Protein AF-A0A432G3J7-F1 (afdb_monomer)

Nearest PDB structures (foldseek):
  5cwm-assembly1_A  TM=4.570E-01  e=3.553E-02  synthetic construct
  6e9y-assembly1_A  TM=3.897E-01  e=1.831E-02  synthetic construct
  6e9v-assembly1_Q  TM=4.311E-01  e=4.294E-02  synthetic construct
  6e9z-assembly1_B  TM=4.296E-01  e=2.595E-01  synthetic construct
  6xr2-assembly1_B  TM=4.682E-01  e=2.084E+00  synthetic construct

Solvent-accessible surface area (backbone atoms only — not comparable to full-atom values): 13000 Å² total; per-residue (Å²): 132,82,74,79,72,63,62,48,40,37,62,59,52,36,50,52,51,50,52,52,47,53,51,45,53,51,52,38,48,54,41,48,52,54,38,52,53,48,56,50,51,62,73,70,60,87,58,90,52,70,66,58,53,53,49,45,56,49,38,53,43,51,36,53,44,43,48,54,51,44,63,71,57,65,70,81,69,68,88,61,85,40,76,38,54,50,65,61,51,65,74,44,89,53,71,55,68,68,50,40,65,62,29,70,51,56,45,56,78,51,44,53,72,37,81,90,40,50,69,62,50,49,55,50,49,56,44,36,52,74,55,37,62,84,40,40,64,46,21,41,48,49,16,50,36,26,42,46,52,13,51,53,26,41,49,55,13,68,61,71,71,39,68,63,38,39,52,51,12,53,52,25,43,52,52,11,51,49,31,20,49,56,19,37,63,68,46,61,88,65,61,88,49,74,62,40,44,50,26,48,52,49,40,34,50,49,42,50,52,53,53,50,52,29,56,78,65,78,41,84,75,54,71,72,54,52,56,51,40,54,51,29,49,68,61,41,64,86,75,108

Structure (mmCIF, N/CA/C/O backbone):
data_AF-A0A432G3J7-F1
#
_entry.id   AF-A0A432G3J7-F1
#
loop_
_atom_site.group_PDB
_atom_site.id
_atom_site.type_symbol
_atom_site.label_atom_id
_atom_site.label_alt_id
_atom_site.label_comp_id
_atom_site.label_asym_id
_atom_site.label_entity_id
_atom_site.label_seq_id
_atom_site.pdbx_PDB_ins_code
_atom_site.Cartn_x
_atom_site.Cartn_y
_atom_site.Cartn_z
_atom_site.occupancy
_atom_site.B_iso_or_equiv
_atom_site.auth_seq_id
_atom_site.auth_comp_id
_atom_site.auth_asym_id
_atom_site.auth_atom_id
_atom_site.pdbx_PDB_model_num
ATOM 1 N N . GLN A 1 1 ? 22.974 10.842 19.969 1.00 39.38 1 GLN A N 1
ATOM 2 C CA . GLN A 1 1 ? 22.599 11.851 18.962 1.00 39.38 1 GLN A CA 1
ATOM 3 C C . GLN A 1 1 ? 21.081 11.805 18.864 1.00 39.38 1 GLN A C 1
ATOM 5 O O . GLN A 1 1 ? 20.549 10.838 18.335 1.00 39.38 1 GLN A O 1
ATOM 10 N N . GLU A 1 2 ? 20.384 12.728 19.532 1.00 36.19 2 GLU A N 1
ATOM 11 C CA . GLU A 1 2 ? 18.925 12.835 19.406 1.00 36.19 2 GLU A CA 1
ATOM 12 C C . GLU A 1 2 ? 18.604 13.177 17.954 1.00 36.19 2 GLU A C 1
ATOM 14 O O . GLU A 1 2 ? 19.127 14.148 17.408 1.00 36.19 2 GLU A O 1
ATOM 19 N N . VAL A 1 3 ? 17.786 12.347 17.311 1.00 42.91 3 VAL A N 1
ATOM 20 C CA . VAL A 1 3 ? 17.206 12.674 16.010 1.00 42.91 3 VAL A CA 1
ATOM 21 C C . VAL A 1 3 ? 16.460 13.991 16.197 1.00 42.91 3 VAL A C 1
ATOM 23 O O . VAL A 1 3 ? 15.547 14.059 17.023 1.00 42.91 3 VAL A O 1
ATOM 26 N N . ALA A 1 4 ? 16.890 15.033 15.478 1.00 47.59 4 ALA A N 1
ATOM 27 C CA . ALA A 1 4 ? 16.207 16.317 15.420 1.00 47.59 4 ALA A CA 1
ATOM 28 C C . ALA A 1 4 ? 14.706 16.051 15.254 1.00 47.59 4 ALA A C 1
ATOM 30 O O . ALA A 1 4 ? 14.325 15.361 14.313 1.00 47.59 4 ALA A O 1
ATOM 31 N N . SER A 1 5 ? 13.917 16.498 16.236 1.00 54.66 5 SER A N 1
ATOM 32 C CA . SER A 1 5 ? 12.474 16.297 16.420 1.00 54.66 5 SER A CA 1
ATOM 33 C C . SER A 1 5 ? 11.762 15.567 15.267 1.00 54.66 5 SER A C 1
ATOM 35 O O . SER A 1 5 ? 11.692 16.137 14.177 1.00 54.66 5 SER A O 1
ATOM 37 N N . PRO A 1 6 ? 11.158 14.376 15.479 1.00 72.38 6 PRO A N 1
ATOM 38 C CA . PRO A 1 6 ? 10.387 13.645 14.472 1.00 72.38 6 PRO A CA 1
ATOM 39 C C . PRO A 1 6 ? 9.038 14.342 14.229 1.00 72.38 6 PRO A C 1
ATOM 41 O O . PRO A 1 6 ? 7.961 13.842 14.557 1.00 72.38 6 PRO A O 1
ATOM 44 N N . MET A 1 7 ? 9.132 15.560 13.706 1.00 87.06 7 MET A N 1
ATOM 45 C CA . MET A 1 7 ? 8.063 16.371 13.167 1.00 87.06 7 MET A CA 1
ATOM 46 C C . MET A 1 7 ? 7.841 15.920 11.735 1.00 87.06 7 MET A C 1
ATOM 48 O O . MET A 1 7 ? 8.708 16.075 10.871 1.00 87.06 7 MET A O 1
ATOM 52 N N . ILE A 1 8 ? 6.670 15.354 11.488 1.00 91.19 8 ILE A N 1
ATOM 53 C CA . ILE A 1 8 ? 6.246 14.972 10.150 1.00 91.19 8 ILE A CA 1
ATOM 54 C C . ILE A 1 8 ? 5.236 16.004 9.673 1.00 91.19 8 ILE A C 1
ATOM 56 O O . ILE A 1 8 ? 4.276 16.300 10.372 1.00 91.19 8 ILE A O 1
ATOM 60 N N . SER A 1 9 ? 5.459 16.545 8.481 1.00 93.88 9 SER A N 1
ATOM 61 C CA . SER A 1 9 ? 4.603 17.557 7.863 1.00 93.88 9 SER A CA 1
ATOM 62 C C . SER A 1 9 ? 3.929 16.976 6.624 1.00 93.88 9 SER A C 1
ATOM 64 O O . SER A 1 9 ? 4.584 16.301 5.818 1.00 93.88 9 SER A O 1
ATOM 66 N N . THR A 1 10 ? 2.636 17.250 6.444 1.00 95.75 10 THR A N 1
ATOM 67 C CA . THR A 1 10 ? 1.904 16.852 5.231 1.00 95.75 10 THR A CA 1
ATOM 68 C C . THR A 1 10 ? 2.485 17.515 3.982 1.00 95.75 10 THR A C 1
ATOM 70 O O . THR A 1 10 ? 2.599 16.849 2.953 1.00 95.75 10 THR A O 1
ATOM 73 N N . GLN A 1 11 ? 2.964 18.761 4.076 1.00 95.31 11 GLN A N 1
ATOM 74 C CA . GLN A 1 11 ? 3.674 19.445 2.992 1.00 95.31 11 GLN A CA 1
ATOM 75 C C . GLN A 1 11 ? 4.919 18.663 2.552 1.00 95.31 11 GLN A C 1
ATOM 77 O O . GLN A 1 11 ? 5.086 18.395 1.362 1.00 95.31 11 GLN A O 1
ATOM 82 N N . LYS A 1 12 ? 5.766 18.230 3.497 1.00 93.94 12 LYS A N 1
ATOM 83 C CA . LYS A 1 12 ? 6.978 17.449 3.181 1.00 93.94 12 LYS A CA 1
ATOM 84 C C . LYS A 1 12 ? 6.644 16.096 2.552 1.00 93.94 12 LYS A C 1
ATOM 86 O O . LYS A 1 12 ? 7.307 15.693 1.599 1.00 93.94 12 LYS A O 1
ATOM 91 N N . ILE A 1 13 ? 5.603 15.418 3.042 1.00 95.38 13 ILE A N 1
ATOM 92 C CA . ILE A 1 13 ? 5.115 14.161 2.450 1.00 95.38 13 ILE A CA 1
ATOM 93 C C . ILE A 1 13 ? 4.660 14.394 1.006 1.00 95.38 13 ILE A C 1
ATOM 95 O O . ILE A 1 13 ? 5.083 13.671 0.105 1.00 95.38 13 ILE A O 1
ATOM 99 N N . ASN A 1 14 ? 3.831 15.413 0.776 1.00 96.00 14 ASN A N 1
ATOM 100 C CA . ASN A 1 14 ? 3.314 15.743 -0.550 1.00 96.00 14 ASN A CA 1
ATOM 101 C C . ASN A 1 14 ? 4.446 16.106 -1.521 1.00 96.00 14 ASN A C 1
ATOM 103 O O . ASN A 1 14 ? 4.447 15.634 -2.655 1.00 96.00 14 ASN A O 1
ATOM 107 N N . MET A 1 15 ? 5.437 16.884 -1.075 1.00 95.44 15 MET A N 1
ATOM 108 C CA . MET A 1 15 ? 6.614 17.217 -1.881 1.00 95.44 15 MET A CA 1
ATOM 109 C C . MET A 1 15 ? 7.434 15.975 -2.241 1.00 95.44 15 MET A C 1
ATOM 111 O O . MET A 1 15 ? 7.827 15.826 -3.395 1.00 95.44 15 MET A O 1
ATOM 115 N N . ALA A 1 16 ? 7.664 15.069 -1.287 1.00 94.69 16 ALA A N 1
ATOM 116 C CA . ALA A 1 16 ? 8.390 13.827 -1.542 1.00 94.69 16 ALA A CA 1
ATOM 117 C C . ALA A 1 16 ? 7.652 12.931 -2.552 1.00 94.69 16 ALA A C 1
ATOM 119 O O . ALA A 1 16 ? 8.268 12.425 -3.490 1.00 94.69 16 ALA A O 1
ATOM 120 N N . LEU A 1 17 ? 6.329 12.788 -2.413 1.00 94.62 17 LEU A N 1
ATOM 121 C CA . LEU A 1 17 ? 5.496 12.041 -3.361 1.00 94.62 17 LEU A CA 1
ATOM 122 C C . LEU A 1 17 ? 5.512 12.664 -4.759 1.00 94.62 17 LEU A C 1
ATOM 124 O O . LEU A 1 17 ? 5.652 11.946 -5.750 1.00 94.62 17 LEU A O 1
ATOM 128 N N . ALA A 1 18 ? 5.400 13.991 -4.849 1.00 94.69 18 ALA A N 1
ATOM 129 C CA . ALA A 1 18 ? 5.446 14.706 -6.118 1.00 94.69 18 ALA A CA 1
ATOM 130 C C . ALA A 1 18 ? 6.808 14.539 -6.803 1.00 94.69 18 ALA A C 1
ATOM 132 O O . ALA A 1 18 ? 6.862 14.199 -7.982 1.00 94.69 18 ALA A O 1
ATOM 133 N N . ALA A 1 19 ? 7.909 14.701 -6.062 1.00 95.06 19 ALA A N 1
ATOM 134 C CA . ALA A 1 19 ? 9.257 14.510 -6.587 1.00 95.06 19 ALA A CA 1
ATOM 135 C C . ALA A 1 19 ? 9.479 13.076 -7.096 1.00 95.06 19 ALA A C 1
ATOM 137 O O . ALA A 1 19 ? 9.981 12.892 -8.205 1.00 95.06 19 ALA A O 1
ATOM 138 N N . GLN A 1 20 ? 9.049 12.067 -6.329 1.00 94.00 20 GLN A N 1
ATOM 139 C CA . GLN A 1 20 ? 9.112 10.661 -6.739 1.00 94.00 20 GLN A CA 1
ATOM 140 C C . GLN A 1 20 ? 8.289 10.403 -8.007 1.00 94.00 20 GLN A C 1
ATOM 142 O O . GLN A 1 20 ? 8.770 9.745 -8.927 1.00 94.00 20 GLN A O 1
ATOM 147 N N . THR A 1 21 ? 7.072 10.948 -8.081 1.00 93.19 21 THR A N 1
ATOM 148 C CA . THR A 1 21 ? 6.188 10.793 -9.246 1.00 93.19 21 THR A CA 1
ATOM 149 C C . THR A 1 21 ? 6.813 11.417 -10.492 1.00 93.19 21 THR A C 1
ATOM 151 O O . THR A 1 21 ? 6.954 10.739 -11.505 1.00 93.19 21 THR A O 1
ATOM 154 N N . ILE A 1 22 ? 7.290 12.663 -10.394 1.00 95.19 22 ILE A N 1
ATOM 155 C CA . ILE A 1 22 ? 7.959 13.368 -11.498 1.00 95.19 22 ILE A CA 1
ATOM 156 C C . ILE A 1 22 ? 9.195 12.598 -11.970 1.00 95.19 22 ILE A C 1
ATOM 158 O O . ILE A 1 22 ? 9.439 12.499 -13.172 1.00 95.19 22 ILE A O 1
ATOM 162 N N . TYR A 1 23 ? 9.988 12.060 -11.040 1.00 95.38 23 TYR A N 1
ATOM 163 C CA . TYR A 1 23 ? 11.154 11.253 -11.385 1.00 95.38 23 TYR A CA 1
ATOM 164 C C . TYR A 1 23 ? 10.755 10.001 -12.177 1.00 95.38 23 TYR A C 1
ATOM 166 O O . TYR A 1 23 ? 11.303 9.765 -13.254 1.00 95.38 23 TYR A O 1
ATOM 174 N N . LEU A 1 24 ? 9.778 9.234 -11.684 1.00 94.56 24 LEU A N 1
ATOM 175 C CA . LEU A 1 24 ? 9.316 8.009 -12.339 1.00 94.56 24 LEU A CA 1
ATOM 176 C C . LEU A 1 24 ? 8.704 8.286 -13.719 1.00 94.56 24 LEU A C 1
ATOM 178 O O . LEU A 1 24 ? 8.992 7.555 -14.661 1.00 94.56 24 LEU A O 1
ATOM 182 N N . GLU A 1 25 ? 7.912 9.349 -13.867 1.00 95.44 25 GLU A N 1
ATOM 183 C CA . GLU A 1 25 ? 7.320 9.746 -15.151 1.00 95.44 25 GLU A CA 1
ATOM 184 C C . GLU A 1 25 ? 8.387 10.174 -16.168 1.00 95.44 25 GLU A C 1
ATOM 186 O O . GLU A 1 25 ? 8.337 9.769 -17.332 1.00 95.44 25 GLU A O 1
ATOM 191 N N . LYS A 1 26 ? 9.395 10.945 -15.738 1.00 97.38 26 LYS A N 1
ATOM 192 C CA . LYS A 1 26 ? 10.524 11.325 -16.602 1.00 97.38 26 LYS A CA 1
ATOM 193 C C . LYS A 1 26 ? 11.345 10.111 -17.021 1.00 97.38 26 LYS A C 1
ATOM 195 O O . LYS A 1 26 ? 11.668 9.992 -18.199 1.00 97.38 26 LYS A O 1
ATOM 200 N N . LEU A 1 27 ? 11.642 9.205 -16.091 1.00 96.69 27 LEU A N 1
ATOM 201 C CA . LEU A 1 27 ? 12.348 7.962 -16.395 1.00 96.69 27 LEU A CA 1
ATOM 202 C C . LEU A 1 27 ? 11.543 7.095 -17.371 1.00 96.69 27 LEU A C 1
ATOM 204 O O . LEU A 1 27 ? 12.099 6.585 -18.338 1.00 96.69 27 LEU A O 1
ATOM 208 N N . GLN A 1 28 ? 10.227 6.980 -17.167 1.00 96.38 28 GLN A N 1
ATOM 209 C CA . GLN A 1 28 ? 9.346 6.261 -18.085 1.00 96.38 28 GLN A CA 1
ATOM 210 C C . GLN A 1 28 ? 9.416 6.843 -19.497 1.00 96.38 28 GLN A C 1
ATOM 212 O O . GLN A 1 28 ? 9.446 6.087 -20.466 1.00 96.38 28 GLN A O 1
ATOM 217 N N . LYS A 1 29 ? 9.418 8.175 -19.613 1.00 97.06 29 LYS A N 1
ATOM 218 C CA . LYS A 1 29 ? 9.514 8.858 -20.901 1.00 97.06 29 LYS A CA 1
ATOM 219 C C . LYS A 1 29 ? 10.838 8.546 -21.596 1.00 97.06 29 LYS A C 1
ATOM 221 O O . LYS A 1 29 ? 10.798 8.092 -22.729 1.00 97.06 29 LYS A O 1
ATOM 226 N N . VAL A 1 30 ? 11.968 8.705 -20.903 1.00 97.69 30 VAL A N 1
ATOM 227 C CA . VAL A 1 30 ? 13.301 8.402 -21.461 1.00 97.69 30 VAL A CA 1
ATOM 228 C C . VAL A 1 30 ? 13.359 6.965 -21.986 1.00 97.69 30 VAL A C 1
ATOM 230 O O . VAL A 1 30 ? 13.714 6.751 -23.136 1.00 97.69 30 VAL A O 1
ATOM 233 N N . LEU A 1 31 ? 12.900 5.987 -21.199 1.00 96.62 31 LEU A N 1
ATOM 234 C CA . LEU A 1 31 ? 12.911 4.582 -21.623 1.00 96.62 31 LEU A CA 1
ATOM 235 C C . LEU A 1 31 ? 11.977 4.301 -22.814 1.00 96.62 31 LEU A C 1
ATOM 237 O O . LEU A 1 31 ? 12.266 3.426 -23.626 1.00 96.62 31 LEU A O 1
ATOM 241 N N . LYS A 1 32 ? 10.846 5.010 -22.928 1.00 96.69 32 LYS A N 1
ATOM 242 C CA . LYS A 1 32 ? 9.940 4.901 -24.086 1.00 96.69 32 LYS A CA 1
ATOM 243 C C . LYS A 1 32 ? 10.547 5.516 -25.346 1.00 96.69 32 LYS A C 1
ATOM 245 O O . LYS A 1 32 ? 10.356 4.962 -26.429 1.00 96.69 32 LYS A O 1
ATOM 250 N N . ASP A 1 33 ? 11.259 6.628 -25.202 1.00 97.06 33 ASP A N 1
ATOM 251 C CA . ASP A 1 33 ? 11.966 7.278 -26.303 1.00 97.06 33 ASP A CA 1
ATOM 252 C C . ASP A 1 33 ? 13.089 6.344 -26.814 1.00 97.06 33 ASP A C 1
ATOM 254 O O . ASP A 1 33 ? 13.117 6.026 -28.005 1.00 97.06 33 ASP A O 1
ATOM 258 N N . ASP A 1 34 ? 13.897 5.767 -25.911 1.00 95.56 34 ASP A N 1
ATOM 259 C CA . ASP A 1 34 ? 14.945 4.779 -26.234 1.00 95.56 34 ASP A CA 1
ATOM 260 C C . ASP A 1 34 ? 14.379 3.507 -26.895 1.00 95.56 34 ASP A C 1
ATOM 262 O O . ASP A 1 34 ? 14.960 2.956 -27.840 1.00 95.56 34 ASP A O 1
ATOM 266 N N . LEU A 1 35 ? 13.228 3.025 -26.408 1.00 95.44 35 LEU A N 1
ATOM 267 C CA . LEU A 1 35 ? 12.521 1.887 -26.995 1.00 95.44 35 LEU A CA 1
ATOM 268 C C . LEU A 1 35 ? 12.112 2.196 -28.442 1.00 95.44 35 LEU A C 1
ATOM 270 O O . LEU A 1 35 ? 12.403 1.407 -29.338 1.00 95.44 35 LEU A O 1
ATOM 274 N N . THR A 1 36 ? 11.501 3.359 -28.677 1.00 94.81 36 THR A N 1
ATOM 275 C CA . THR A 1 36 ? 11.030 3.793 -30.005 1.00 94.81 36 THR A CA 1
ATOM 276 C C . THR A 1 36 ? 12.190 3.961 -30.992 1.00 94.81 36 THR A C 1
ATOM 278 O O . THR A 1 36 ? 12.087 3.574 -32.162 1.00 94.81 36 THR A O 1
ATOM 281 N N . GLU A 1 37 ? 13.320 4.503 -30.533 1.00 93.31 37 GLU A N 1
ATOM 282 C CA . GLU A 1 37 ? 14.534 4.618 -31.343 1.00 93.31 37 GLU A CA 1
ATOM 283 C C . GLU A 1 37 ? 15.075 3.233 -31.732 1.00 93.31 37 GLU A C 1
ATOM 285 O O . GLU A 1 37 ? 15.389 2.986 -32.899 1.00 93.31 37 GLU A O 1
ATOM 290 N N . THR A 1 38 ? 15.129 2.304 -30.775 1.00 90.62 38 THR A N 1
ATOM 291 C CA . THR A 1 38 ? 15.604 0.931 -31.008 1.00 90.62 38 THR A CA 1
ATOM 292 C C . THR A 1 38 ? 14.692 0.176 -31.981 1.00 90.62 38 THR A C 1
ATOM 294 O O . THR A 1 38 ? 15.183 -0.472 -32.907 1.00 90.62 38 THR A O 1
ATOM 297 N N . GLU A 1 39 ? 13.367 0.306 -31.843 1.00 91.31 39 GLU A N 1
ATOM 298 C CA . GLU A 1 39 ? 12.391 -0.257 -32.790 1.00 91.31 39 GLU A CA 1
ATOM 299 C C . GLU A 1 39 ? 12.593 0.274 -34.215 1.00 91.31 39 GLU A C 1
ATOM 301 O O . GLU A 1 39 ? 12.465 -0.474 -35.188 1.00 91.31 39 GLU A O 1
ATOM 306 N N . SER A 1 40 ? 12.914 1.562 -34.345 1.00 89.69 40 SER A N 1
ATOM 307 C CA . SER A 1 40 ? 13.129 2.210 -35.641 1.00 89.69 40 SER A CA 1
ATOM 308 C C . SER A 1 40 ? 14.401 1.706 -36.328 1.00 89.69 40 SER A C 1
ATOM 310 O O . SER A 1 40 ? 14.374 1.455 -37.533 1.00 89.69 40 SER A O 1
ATOM 312 N N . LYS A 1 41 ? 15.485 1.479 -35.571 1.00 87.81 41 LYS A N 1
ATOM 313 C CA . LYS A 1 41 ? 16.740 0.902 -36.092 1.00 87.81 41 LYS A CA 1
ATOM 314 C C . LYS A 1 41 ? 16.529 -0.503 -36.659 1.00 87.81 41 LYS A C 1
ATOM 316 O O . LYS A 1 41 ? 16.938 -0.766 -37.783 1.00 87.81 41 LYS A O 1
ATOM 321 N N . ILE A 1 42 ? 15.803 -1.366 -35.944 1.00 85.06 42 ILE A N 1
ATOM 322 C CA . ILE A 1 42 ? 15.511 -2.739 -36.400 1.00 85.06 42 ILE A CA 1
ATOM 323 C C . ILE A 1 42 ? 14.691 -2.742 -37.700 1.00 85.06 42 ILE A C 1
ATOM 325 O O . ILE A 1 42 ? 14.959 -3.536 -38.598 1.00 85.06 42 ILE A O 1
ATOM 329 N N . LYS A 1 43 ? 13.704 -1.844 -37.833 1.00 81.44 43 LYS A N 1
ATOM 330 C CA . LYS A 1 43 ? 12.886 -1.736 -39.056 1.00 81.44 43 LYS A CA 1
ATOM 331 C C . LYS A 1 43 ? 13.671 -1.205 -40.261 1.00 81.44 43 LYS A C 1
ATOM 333 O O . LYS A 1 43 ? 13.281 -1.491 -41.390 1.00 81.44 43 LYS A O 1
ATOM 338 N N . GLY A 1 44 ? 14.727 -0.424 -40.031 1.00 76.62 44 GLY A N 1
ATOM 339 C CA . GLY A 1 44 ? 15.531 0.202 -41.082 1.00 76.62 44 GLY A CA 1
ATOM 340 C C . GLY A 1 44 ? 16.644 -0.677 -41.658 1.00 76.62 44 GLY A C 1
ATOM 341 O O . GLY A 1 44 ? 16.999 -0.482 -42.816 1.00 76.62 44 GLY A O 1
ATOM 342 N N . ASP A 1 45 ? 17.181 -1.635 -40.892 1.00 63.50 45 ASP A N 1
ATOM 343 C CA . ASP A 1 45 ? 18.471 -2.265 -41.230 1.00 63.50 45 ASP A CA 1
ATOM 344 C C . ASP A 1 45 ? 18.391 -3.536 -42.098 1.00 63.50 45 ASP A C 1
ATOM 346 O O . ASP A 1 45 ? 19.412 -4.025 -42.570 1.00 63.50 45 ASP A O 1
ATOM 350 N N . GLY A 1 46 ? 17.203 -4.098 -42.358 1.00 58.97 46 GLY A N 1
ATOM 351 C CA . GLY A 1 46 ? 16.998 -5.244 -43.271 1.00 58.97 46 GLY A CA 1
ATOM 352 C C . GLY A 1 46 ? 17.666 -6.576 -42.870 1.00 58.97 46 GLY A C 1
ATOM 353 O O . GLY A 1 46 ? 17.240 -7.633 -43.335 1.00 58.97 46 GLY A O 1
ATOM 354 N N . ASN A 1 47 ? 18.659 -6.550 -41.980 1.00 62.41 47 ASN A N 1
ATOM 355 C CA . ASN A 1 47 ? 19.351 -7.688 -41.401 1.00 62.41 47 ASN A CA 1
ATOM 356 C C . ASN A 1 47 ? 19.102 -7.689 -39.888 1.00 62.41 47 ASN A C 1
ATOM 358 O O . ASN A 1 47 ? 19.319 -6.691 -39.203 1.00 62.41 47 ASN A O 1
ATOM 362 N N . VAL A 1 48 ? 18.595 -8.804 -39.370 1.00 62.06 48 VAL A N 1
ATOM 363 C CA . VAL A 1 48 ? 18.179 -8.920 -37.970 1.00 62.06 48 VAL A CA 1
ATOM 364 C C . VAL A 1 48 ? 19.416 -8.994 -37.074 1.00 62.06 48 VAL A C 1
ATOM 366 O O . VAL A 1 48 ? 20.028 -10.052 -36.925 1.00 62.06 48 VAL A O 1
ATOM 369 N N . ASP A 1 49 ? 19.796 -7.870 -36.465 1.00 79.00 49 ASP A N 1
ATOM 370 C CA . ASP A 1 49 ? 20.819 -7.864 -35.425 1.00 79.00 49 ASP A CA 1
ATOM 371 C C . ASP A 1 49 ? 20.240 -8.440 -34.123 1.00 79.00 49 ASP A C 1
ATOM 373 O O . ASP A 1 49 ? 19.539 -7.773 -33.356 1.00 79.00 49 ASP A O 1
ATOM 377 N N . THR A 1 50 ? 20.569 -9.704 -33.847 1.00 83.25 50 THR A N 1
ATOM 378 C CA . THR A 1 50 ? 20.248 -10.400 -32.588 1.00 83.25 50 THR A CA 1
ATOM 379 C C . THR A 1 50 ? 20.634 -9.627 -31.318 1.00 83.25 50 THR A C 1
ATOM 381 O O . THR A 1 50 ? 20.077 -9.900 -30.250 1.00 83.25 50 THR A O 1
ATOM 384 N N . ILE A 1 51 ? 21.593 -8.694 -31.377 1.00 86.00 51 ILE A N 1
ATOM 385 C CA . ILE A 1 51 ? 21.949 -7.817 -30.253 1.00 86.00 51 ILE A CA 1
ATOM 386 C C . ILE A 1 51 ? 20.859 -6.760 -30.047 1.00 86.00 51 ILE A C 1
ATOM 388 O O . ILE A 1 51 ? 20.370 -6.610 -28.922 1.00 86.00 51 ILE A O 1
ATOM 392 N N . LEU A 1 52 ? 20.426 -6.087 -31.117 1.00 85.69 52 LEU A N 1
ATOM 393 C CA . LEU A 1 52 ? 19.357 -5.085 -31.067 1.00 85.69 52 LEU A CA 1
ATOM 394 C C . LEU A 1 52 ? 18.020 -5.693 -30.633 1.00 85.69 52 LEU A C 1
ATOM 396 O O . LEU A 1 52 ? 17.316 -5.096 -29.822 1.00 85.69 52 LEU A O 1
ATOM 400 N N . GLU A 1 53 ? 17.686 -6.907 -31.072 1.00 88.88 53 GLU A N 1
ATOM 401 C CA . GLU A 1 53 ? 16.467 -7.596 -30.618 1.00 88.88 53 GLU A CA 1
ATOM 402 C C . GLU A 1 53 ? 16.484 -7.899 -29.112 1.00 88.88 53 GLU A C 1
ATOM 404 O O . GLU A 1 53 ? 15.481 -7.724 -28.409 1.00 88.88 53 GLU A O 1
ATOM 409 N N . LYS A 1 54 ? 17.635 -8.336 -28.584 1.00 90.00 54 LYS A N 1
ATOM 410 C CA . LYS A 1 54 ? 17.807 -8.559 -27.140 1.00 90.00 54 LYS A CA 1
ATOM 411 C C . LYS A 1 54 ? 17.680 -7.252 -26.363 1.00 90.00 54 LYS A C 1
ATOM 413 O O . LYS A 1 54 ? 17.041 -7.239 -25.309 1.00 90.00 54 LYS A O 1
ATOM 418 N N . GLN A 1 55 ? 18.256 -6.166 -26.878 1.00 89.69 55 GLN A N 1
ATOM 419 C CA . GLN A 1 55 ? 18.133 -4.835 -26.287 1.00 89.69 55 GLN A CA 1
ATOM 420 C C . GLN A 1 55 ? 16.681 -4.348 -26.292 1.00 89.69 55 GLN A C 1
ATOM 422 O O . GLN A 1 55 ? 16.199 -3.897 -25.255 1.00 89.69 55 GLN A O 1
ATOM 427 N N . LEU A 1 56 ? 15.960 -4.515 -27.403 1.00 92.06 56 LEU A N 1
ATOM 428 C CA . LEU A 1 56 ? 14.547 -4.159 -27.519 1.00 92.06 56 LEU A CA 1
ATOM 429 C C . LEU A 1 56 ? 13.703 -4.883 -26.465 1.00 92.06 56 LEU A C 1
ATOM 431 O O . LEU A 1 56 ? 12.953 -4.258 -25.715 1.00 92.06 56 LEU A O 1
ATOM 435 N N . LYS A 1 57 ? 13.868 -6.206 -26.355 1.00 91.56 57 LYS A N 1
ATOM 436 C CA . LYS A 1 57 ? 13.140 -7.018 -25.372 1.00 91.56 57 LYS A CA 1
ATOM 437 C C . LYS A 1 57 ? 13.430 -6.577 -23.937 1.00 91.56 57 LYS A C 1
ATOM 439 O O . LYS A 1 57 ? 12.518 -6.546 -23.109 1.00 91.56 57 LYS A O 1
ATOM 444 N N . ARG A 1 58 ? 14.686 -6.230 -23.640 1.00 90.62 58 ARG A N 1
ATOM 445 C CA . ARG A 1 58 ? 15.091 -5.698 -22.335 1.00 90.62 58 ARG A CA 1
ATOM 446 C C . ARG A 1 58 ? 14.427 -4.347 -22.053 1.00 90.62 58 ARG A C 1
ATOM 448 O O . ARG A 1 58 ? 13.776 -4.222 -21.019 1.00 90.62 58 ARG A O 1
ATOM 455 N N . LEU A 1 59 ? 14.533 -3.384 -22.971 1.00 93.56 59 LEU A N 1
ATOM 456 C CA . LEU A 1 59 ? 13.919 -2.057 -22.840 1.00 93.56 59 LEU A CA 1
ATOM 457 C C . LEU A 1 59 ? 12.405 -2.154 -22.654 1.00 93.56 59 LEU A C 1
ATOM 459 O O . LEU A 1 59 ? 11.838 -1.471 -21.806 1.00 93.56 59 LEU A O 1
ATOM 463 N N . GLN A 1 60 ? 11.739 -3.059 -23.370 1.00 93.69 60 GLN A N 1
ATOM 464 C CA . GLN A 1 60 ? 10.306 -3.267 -23.200 1.00 93.69 60 GLN A CA 1
ATOM 465 C C . GLN A 1 60 ? 9.959 -3.798 -21.802 1.00 93.69 60 GLN A C 1
ATOM 467 O O . GLN A 1 60 ? 8.964 -3.381 -21.206 1.00 93.69 60 GLN A O 1
ATOM 472 N N . GLY A 1 61 ? 10.793 -4.682 -21.247 1.00 92.00 61 GLY A N 1
ATOM 473 C CA . GLY A 1 61 ? 10.698 -5.110 -19.851 1.00 92.00 61 GLY A CA 1
ATOM 474 C C . GLY A 1 61 ? 10.859 -3.949 -18.865 1.00 92.00 61 GLY A C 1
ATOM 475 O O . GLY A 1 61 ? 10.042 -3.804 -17.954 1.00 92.00 61 GLY A O 1
ATOM 476 N N . GLU A 1 62 ? 11.857 -3.089 -19.079 1.00 93.50 62 GLU A N 1
ATOM 477 C CA . GLU A 1 62 ? 12.137 -1.909 -18.248 1.00 93.50 62 GLU A CA 1
ATOM 478 C C . GLU A 1 62 ? 10.992 -0.878 -18.306 1.00 93.50 62 GLU A C 1
ATOM 480 O O . GLU A 1 62 ? 10.504 -0.438 -17.262 1.00 93.50 62 GLU A O 1
ATOM 485 N N . VAL A 1 63 ? 10.470 -0.566 -19.498 1.00 94.69 63 VAL A N 1
ATOM 486 C CA . VAL A 1 63 ? 9.298 0.312 -19.687 1.00 94.69 63 VAL A CA 1
ATOM 487 C C . VAL A 1 63 ? 8.070 -0.248 -18.970 1.00 94.69 63 VAL A C 1
ATOM 489 O O . VAL A 1 63 ? 7.372 0.488 -18.265 1.00 94.69 63 VAL A O 1
ATOM 492 N N . ASN A 1 64 ? 7.811 -1.552 -19.103 1.00 93.25 64 ASN A N 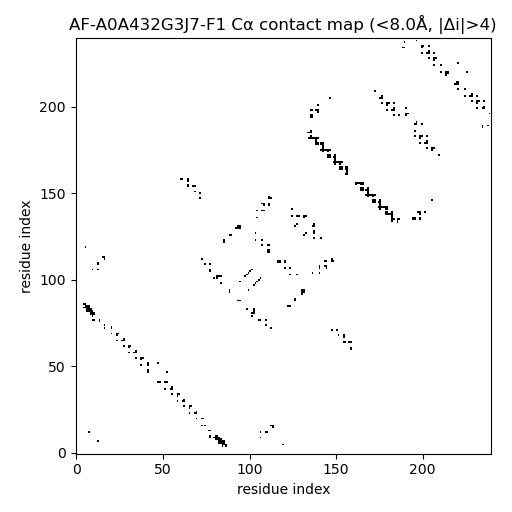1
ATOM 493 C CA . ASN A 1 64 ? 6.691 -2.212 -18.432 1.00 93.25 64 ASN A CA 1
ATOM 494 C C . ASN A 1 64 ? 6.829 -2.169 -16.904 1.00 93.25 64 ASN A C 1
ATOM 496 O O . ASN A 1 64 ? 5.842 -1.931 -16.203 1.00 93.25 64 ASN A O 1
ATOM 500 N N . PHE A 1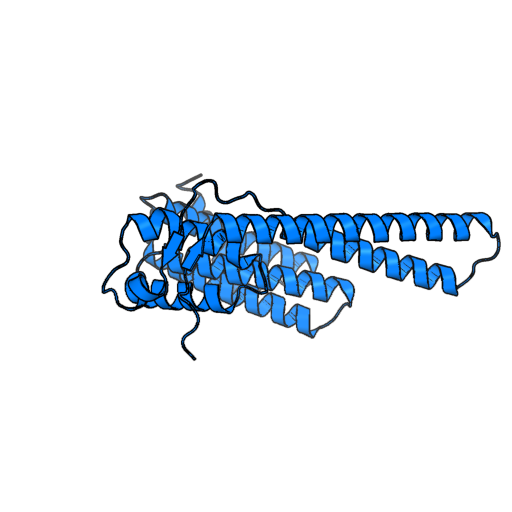 65 ? 8.037 -2.384 -16.380 1.00 93.25 65 PHE A N 1
ATOM 501 C CA . PHE A 1 65 ? 8.328 -2.284 -14.952 1.00 93.25 65 PHE A CA 1
ATOM 502 C C . PHE A 1 65 ? 8.078 -0.864 -14.431 1.00 93.25 65 PHE A C 1
ATOM 504 O O . PHE A 1 65 ? 7.288 -0.687 -13.500 1.00 93.25 65 PHE A O 1
ATOM 511 N N . ILE A 1 66 ? 8.667 0.153 -15.069 1.00 94.94 66 ILE A N 1
ATOM 512 C CA . ILE A 1 66 ? 8.494 1.549 -14.654 1.00 94.94 66 ILE A CA 1
ATOM 513 C C . ILE A 1 66 ? 7.036 1.995 -14.785 1.00 94.94 66 ILE A C 1
ATOM 515 O O . ILE A 1 66 ? 6.549 2.691 -13.899 1.00 94.94 66 ILE A O 1
ATOM 519 N N . SER A 1 67 ? 6.296 1.546 -15.805 1.00 94.56 67 SER A N 1
ATOM 520 C CA . SER A 1 67 ? 4.864 1.854 -15.925 1.00 94.56 67 SER A CA 1
ATOM 521 C C . SER A 1 67 ? 4.064 1.374 -14.719 1.00 94.56 67 SER A C 1
ATOM 523 O O . SER A 1 67 ? 3.299 2.144 -14.150 1.00 94.56 67 SER A O 1
ATOM 525 N N . LYS A 1 68 ? 4.289 0.133 -14.273 1.00 93.88 68 LYS A N 1
ATOM 526 C CA . LYS A 1 68 ? 3.622 -0.394 -13.074 1.00 93.88 68 LYS A CA 1
ATOM 527 C C . LYS A 1 68 ? 4.019 0.380 -11.815 1.00 93.88 68 LYS A C 1
ATOM 529 O O . LYS A 1 68 ? 3.184 0.578 -10.937 1.00 93.88 68 LYS A O 1
ATOM 534 N N . CYS A 1 69 ? 5.273 0.830 -11.723 1.00 93.19 69 CYS A N 1
ATOM 535 C CA . CYS A 1 69 ? 5.728 1.687 -10.630 1.00 93.19 69 CYS A CA 1
ATOM 536 C C . CYS A 1 69 ? 5.026 3.052 -10.646 1.00 93.19 69 CYS A C 1
ATOM 538 O O . CYS A 1 69 ? 4.572 3.491 -9.592 1.00 93.19 69 CYS A O 1
ATOM 540 N N . VAL A 1 70 ? 4.894 3.704 -11.806 1.00 93.38 70 VAL A N 1
ATOM 541 C CA . VAL A 1 70 ? 4.150 4.969 -11.953 1.00 93.38 70 VAL A CA 1
ATOM 542 C C . VAL A 1 70 ? 2.695 4.781 -11.524 1.00 93.38 70 VAL A C 1
ATOM 544 O O . VAL A 1 70 ? 2.207 5.531 -10.680 1.00 93.38 70 VAL A O 1
ATOM 547 N N . ASP A 1 71 ? 2.029 3.738 -12.024 1.00 92.81 71 ASP A N 1
ATOM 548 C CA . ASP A 1 71 ? 0.626 3.453 -11.703 1.00 92.81 71 ASP A CA 1
ATOM 549 C C . ASP A 1 71 ? 0.411 3.208 -10.201 1.00 92.81 71 ASP A C 1
ATOM 551 O O . ASP A 1 71 ? -0.566 3.686 -9.624 1.00 92.81 71 ASP A O 1
ATOM 555 N N . LEU A 1 72 ? 1.336 2.495 -9.547 1.00 91.81 72 LEU A N 1
ATOM 556 C CA . LEU A 1 72 ? 1.269 2.220 -8.111 1.00 91.81 72 LEU A CA 1
ATOM 557 C C . LEU A 1 72 ? 1.451 3.483 -7.258 1.00 91.81 72 LEU A C 1
ATOM 559 O O . LEU A 1 72 ? 0.771 3.637 -6.243 1.00 91.81 72 LEU A O 1
ATOM 563 N N . HIS A 1 73 ? 2.386 4.357 -7.636 1.00 89.06 73 HIS A N 1
ATOM 564 C CA . HIS A 1 73 ? 2.778 5.520 -6.831 1.00 89.06 73 HIS A CA 1
ATOM 565 C C . HIS A 1 73 ? 1.973 6.783 -7.145 1.00 89.06 73 HIS A C 1
ATOM 567 O O . HIS A 1 73 ? 2.131 7.792 -6.458 1.00 89.06 73 HIS A O 1
ATOM 573 N N . LYS A 1 74 ? 1.075 6.735 -8.133 1.00 87.25 74 LYS A N 1
ATOM 574 C CA . LYS A 1 74 ? 0.160 7.833 -8.431 1.00 87.25 74 LYS A CA 1
ATOM 575 C C . LYS A 1 74 ? -0.855 7.994 -7.300 1.00 87.25 74 LYS A C 1
ATOM 577 O O . LYS A 1 74 ? -1.819 7.238 -7.177 1.00 87.25 74 LYS A O 1
ATOM 582 N N . THR A 1 75 ? -0.639 9.000 -6.461 1.00 87.38 75 THR A N 1
ATOM 583 C CA . THR A 1 75 ? -1.492 9.284 -5.303 1.00 87.38 75 THR A CA 1
ATOM 584 C C . THR A 1 75 ? -1.857 10.754 -5.223 1.00 87.38 75 THR A C 1
ATOM 586 O O . THR A 1 75 ? -1.025 11.616 -5.489 1.00 87.38 75 THR A O 1
ATOM 589 N N . GLU A 1 76 ? -3.077 11.040 -4.781 1.00 89.50 76 GLU A N 1
ATOM 590 C CA . GLU A 1 76 ? -3.500 12.406 -4.476 1.00 89.50 76 GLU A CA 1
ATOM 591 C C . GLU A 1 76 ? -2.775 12.959 -3.238 1.00 89.50 76 GLU A C 1
ATOM 593 O O . GLU A 1 76 ? -2.521 12.206 -2.288 1.00 89.50 76 GLU A O 1
ATOM 598 N N . PRO A 1 77 ? -2.485 14.268 -3.192 1.00 92.44 77 PRO A N 1
ATOM 599 C CA . PRO A 1 77 ? -1.878 14.889 -2.021 1.00 92.44 77 PRO A CA 1
ATOM 600 C C . PRO A 1 77 ? -2.791 14.797 -0.789 1.00 92.44 77 PRO A C 1
ATOM 602 O O . PRO A 1 77 ? -4.008 14.631 -0.889 1.00 92.44 77 PRO A O 1
ATOM 605 N N . ILE A 1 78 ? -2.198 14.909 0.398 1.00 94.81 78 ILE A N 1
ATOM 606 C CA . ILE A 1 78 ? -2.943 15.171 1.634 1.00 94.81 78 ILE A CA 1
ATOM 607 C C . ILE A 1 78 ? -3.430 16.626 1.564 1.00 94.81 78 ILE A C 1
ATOM 609 O O . ILE A 1 78 ? -2.582 17.511 1.443 1.00 94.81 78 ILE A O 1
ATOM 613 N N . PRO A 1 79 ? -4.748 16.894 1.620 1.00 91.62 79 PRO A N 1
ATOM 614 C CA . PRO A 1 79 ? -5.282 18.237 1.383 1.00 91.62 79 PRO A CA 1
ATOM 615 C C . PRO A 1 79 ? -5.060 19.194 2.559 1.00 91.62 79 PRO A C 1
ATOM 617 O O . PRO A 1 79 ? -5.027 20.405 2.371 1.00 91.62 79 PRO A O 1
ATOM 620 N N . THR A 1 80 ? -4.939 18.665 3.775 1.00 92.50 80 THR A N 1
ATOM 621 C CA . THR A 1 80 ? -4.800 19.466 4.993 1.00 92.50 80 THR A CA 1
ATOM 622 C C . THR A 1 80 ? -3.331 19.706 5.307 1.00 92.50 80 THR A C 1
ATOM 624 O O . THR A 1 80 ? -2.552 18.754 5.401 1.00 92.50 80 THR A O 1
ATOM 627 N N . ASP A 1 81 ? -2.964 20.970 5.508 1.00 94.81 81 ASP A N 1
ATOM 628 C CA . ASP A 1 81 ? -1.656 21.319 6.053 1.00 94.81 81 ASP A CA 1
ATOM 629 C C . ASP A 1 81 ? -1.618 20.993 7.552 1.00 94.81 81 ASP A C 1
ATOM 631 O O . ASP A 1 81 ? -2.483 21.429 8.317 1.00 94.81 81 ASP A O 1
ATOM 635 N N . TYR A 1 82 ? -0.679 20.138 7.957 1.00 96.31 82 TYR A N 1
ATOM 636 C CA . TYR A 1 82 ? -0.574 19.668 9.334 1.00 96.31 82 TYR A CA 1
ATOM 637 C C . TYR A 1 82 ? 0.838 19.197 9.669 1.00 96.31 82 TYR A C 1
ATOM 639 O O . TYR A 1 82 ? 1.491 18.512 8.874 1.00 96.31 82 TYR A O 1
ATOM 647 N N . GLU A 1 83 ? 1.265 19.489 10.895 1.00 95.19 83 GLU A N 1
ATOM 648 C CA . GLU A 1 83 ? 2.521 19.016 11.463 1.00 95.19 83 GLU A CA 1
ATOM 649 C C . GLU A 1 83 ? 2.254 18.123 12.678 1.00 95.19 83 GLU A C 1
ATOM 651 O O . GLU A 1 83 ? 1.634 18.532 13.658 1.00 95.19 83 GLU A O 1
ATOM 656 N N . LEU A 1 84 ? 2.745 16.886 12.622 1.00 93.94 84 LEU A N 1
ATOM 657 C CA . LEU A 1 84 ? 2.558 15.875 13.652 1.00 93.94 84 LEU A CA 1
ATOM 658 C C . LEU A 1 84 ? 3.853 15.638 14.428 1.00 93.94 84 LEU A C 1
ATOM 660 O O . LEU A 1 84 ? 4.870 15.242 13.853 1.00 93.94 84 LEU A O 1
ATOM 664 N N . ASN A 1 85 ? 3.812 15.852 15.745 1.00 91.25 85 ASN A N 1
ATOM 665 C CA . ASN A 1 85 ? 4.953 15.636 16.633 1.00 91.25 85 ASN A CA 1
ATOM 666 C C . ASN A 1 85 ? 4.898 14.234 17.249 1.00 91.25 85 ASN A C 1
ATOM 668 O O . ASN A 1 85 ? 4.246 14.013 18.273 1.00 91.25 85 ASN A O 1
ATOM 672 N N . LEU A 1 86 ? 5.634 13.293 16.654 1.00 88.75 86 LEU A N 1
ATOM 673 C CA . LEU A 1 86 ? 5.620 11.899 17.096 1.00 88.75 86 LEU A CA 1
ATOM 674 C C . LEU A 1 86 ? 6.201 11.701 18.503 1.00 88.75 86 LEU A C 1
ATOM 676 O O . LEU A 1 86 ? 5.749 10.809 19.219 1.00 88.75 86 LEU A O 1
ATOM 680 N N . ASN A 1 87 ? 7.147 12.540 18.945 1.00 84.38 87 ASN A N 1
ATOM 681 C CA . ASN A 1 87 ? 7.707 12.457 20.300 1.00 84.38 87 ASN A CA 1
ATOM 682 C C . ASN A 1 87 ? 6.653 12.763 21.364 1.00 84.38 87 ASN A C 1
ATOM 684 O O . ASN A 1 87 ? 6.551 12.052 22.366 1.00 84.38 87 ASN A O 1
ATOM 688 N N . LYS A 1 88 ? 5.831 13.790 21.125 1.00 82.69 88 LYS A N 1
ATOM 689 C CA . LYS A 1 88 ? 4.731 14.148 22.023 1.00 82.69 88 LYS A CA 1
ATOM 690 C C . LYS A 1 88 ? 3.727 13.002 22.132 1.00 82.69 88 LYS A C 1
ATOM 692 O O . LYS A 1 88 ? 3.374 12.602 23.239 1.00 82.69 88 LYS A O 1
ATOM 697 N N . SER A 1 89 ? 3.322 12.421 21.004 1.00 84.38 89 SER A N 1
ATOM 698 C CA . SER A 1 89 ? 2.399 11.281 20.990 1.00 84.38 89 SER A CA 1
ATOM 699 C C . SER A 1 89 ? 3.012 10.043 21.656 1.00 84.38 89 SER A C 1
ATOM 701 O O . SER A 1 89 ? 2.338 9.345 22.410 1.00 84.38 89 SER A O 1
ATOM 703 N N . LYS A 1 90 ? 4.320 9.812 21.481 1.00 81.94 90 LYS A N 1
ATOM 704 C CA . LYS A 1 90 ? 5.059 8.733 22.151 1.00 81.94 90 LYS A CA 1
ATOM 705 C C . LYS A 1 90 ? 5.123 8.904 23.674 1.00 81.94 90 LYS A C 1
ATOM 707 O O . LYS A 1 90 ? 5.150 7.898 24.377 1.00 81.94 90 LYS A O 1
ATOM 712 N N . ALA A 1 91 ? 5.090 10.114 24.216 1.00 83.44 91 ALA A N 1
ATOM 713 C CA . ALA A 1 91 ? 5.025 10.329 25.667 1.00 83.44 91 ALA A CA 1
ATOM 714 C C . ALA A 1 91 ? 3.587 10.303 26.232 1.00 83.44 91 ALA A C 1
ATOM 716 O O . ALA A 1 91 ? 3.398 10.182 27.441 1.00 83.44 91 ALA A O 1
ATOM 717 N N . GLY A 1 92 ? 2.574 10.424 25.370 1.00 82.38 92 GLY A N 1
ATOM 718 C CA . GLY A 1 92 ? 1.171 10.537 25.767 1.00 82.38 92 GLY A CA 1
ATOM 719 C C . GLY A 1 92 ? 0.514 9.224 26.203 1.00 82.38 92 GLY A C 1
ATOM 720 O O . GLY A 1 92 ? 0.971 8.130 25.870 1.00 82.38 92 GLY A O 1
ATOM 721 N N . LYS A 1 93 ? -0.610 9.359 26.922 1.00 89.00 93 LYS A N 1
ATOM 722 C CA . LYS A 1 93 ? -1.516 8.253 27.294 1.00 89.00 93 LYS A CA 1
ATOM 723 C C . LYS A 1 93 ? -2.622 7.999 26.264 1.00 89.00 93 LYS A C 1
ATOM 725 O O . LYS A 1 93 ? -3.243 6.945 26.297 1.00 89.00 93 LYS A O 1
ATOM 730 N N . SER A 1 94 ? -2.869 8.958 25.377 1.00 90.69 94 SER A N 1
ATOM 731 C CA . SER A 1 94 ? -3.836 8.885 24.281 1.00 90.69 94 SER A CA 1
ATOM 732 C C . SER A 1 94 ? -3.395 9.806 23.144 1.00 90.69 94 SER A C 1
ATOM 734 O O . SER A 1 94 ? -2.563 10.699 23.349 1.00 90.69 94 SER A O 1
ATOM 736 N N . ILE A 1 95 ? -3.931 9.582 21.944 1.00 93.12 95 ILE A N 1
ATOM 737 C CA . ILE A 1 95 ? -3.723 10.470 20.800 1.00 93.12 95 ILE A CA 1
ATOM 738 C C . ILE A 1 95 ? -4.829 11.537 20.820 1.00 93.12 95 ILE A C 1
ATOM 740 O O . ILE A 1 95 ? -6.010 11.187 20.835 1.00 93.12 95 ILE A O 1
ATOM 744 N N . PRO A 1 96 ? -4.499 12.842 20.826 1.00 93.25 96 PRO A N 1
ATOM 745 C CA . PRO A 1 96 ? -5.505 13.887 20.677 1.00 93.25 96 PRO A CA 1
ATOM 746 C C . PRO A 1 96 ? -6.289 13.719 19.372 1.00 93.25 96 PRO A C 1
ATOM 748 O O . PRO A 1 96 ? -5.703 13.442 18.329 1.00 93.25 96 PRO A O 1
ATOM 751 N N . PHE A 1 97 ? -7.601 13.965 19.392 1.00 92.00 97 PHE A N 1
ATOM 752 C CA . PHE A 1 97 ? -8.449 13.792 18.204 1.00 92.00 97 PHE A CA 1
ATOM 753 C C . PHE A 1 97 ? -7.942 14.564 16.970 1.00 92.00 97 PHE A C 1
ATOM 755 O O . PHE A 1 97 ? -8.006 14.050 15.857 1.00 92.00 97 PHE A O 1
ATOM 762 N N . GLY A 1 98 ? -7.396 15.772 17.158 1.00 93.81 98 GLY A N 1
ATOM 763 C CA . GLY A 1 98 ? -6.789 16.552 16.072 1.00 93.81 98 GLY A CA 1
ATOM 764 C C . GLY A 1 98 ? -5.581 15.858 15.432 1.00 93.81 98 GLY A C 1
ATOM 765 O O . GLY A 1 98 ? -5.512 15.771 14.207 1.00 93.81 98 GLY A O 1
ATOM 766 N N . ASP A 1 99 ? -4.689 15.290 16.250 1.00 94.94 99 ASP A N 1
ATOM 767 C CA . ASP A 1 99 ? -3.537 14.509 15.779 1.00 94.94 99 ASP A CA 1
ATOM 768 C C . ASP A 1 99 ? -3.990 13.223 15.086 1.00 94.94 99 ASP A C 1
ATOM 770 O O . ASP A 1 99 ? -3.412 12.831 14.072 1.00 94.94 99 ASP A O 1
ATOM 774 N N . LEU A 1 100 ? -5.045 12.581 15.599 1.00 94.12 100 LEU A N 1
ATOM 775 C CA . LEU A 1 100 ? -5.621 11.388 14.989 1.00 94.12 100 LEU A CA 1
ATOM 776 C C . LEU A 1 100 ? -6.173 11.699 13.592 1.00 94.12 100 LEU A C 1
ATOM 778 O O . LEU A 1 100 ? -5.774 11.078 12.610 1.00 94.12 100 LEU A O 1
ATOM 782 N N . LYS A 1 101 ? -7.043 12.710 13.500 1.00 94.12 101 LYS A N 1
ATOM 783 C CA . LYS A 1 101 ? -7.746 13.108 12.275 1.00 94.12 101 LYS A CA 1
ATOM 784 C C . LYS A 1 101 ? -6.815 13.671 11.199 1.00 94.12 101 LYS A C 1
ATOM 786 O O . LYS A 1 101 ? -6.991 13.354 10.028 1.00 94.12 101 LYS A O 1
ATOM 791 N N . ASN A 1 102 ? -5.858 14.520 11.573 1.00 95.44 102 ASN A N 1
ATOM 792 C CA . ASN A 1 102 ? -5.041 15.271 10.611 1.00 95.44 102 ASN A CA 1
ATOM 793 C C . ASN A 1 102 ? -3.628 14.696 10.424 1.00 95.44 102 ASN A C 1
ATOM 795 O O . ASN A 1 102 ? -2.946 15.051 9.464 1.00 95.44 102 ASN A O 1
ATOM 799 N N . GLY A 1 103 ? -3.186 13.809 11.317 1.00 95.38 103 GLY A N 1
ATOM 800 C CA . GLY A 1 103 ? -1.871 13.175 11.268 1.00 95.38 103 GLY A CA 1
ATOM 801 C C . GLY A 1 103 ? -1.965 11.663 11.094 1.00 95.38 103 GLY A C 1
ATOM 802 O O . GLY A 1 103 ? -1.696 11.139 10.013 1.00 95.38 103 GLY A O 1
ATOM 803 N N . PHE A 1 104 ? -2.357 10.961 12.156 1.00 95.12 104 PHE A N 1
ATOM 804 C CA . PHE A 1 104 ? -2.298 9.498 12.233 1.00 95.12 104 PHE A CA 1
ATOM 805 C C . PHE A 1 104 ? -3.256 8.760 11.286 1.00 95.12 104 PHE A C 1
ATOM 807 O O . PHE A 1 104 ? -3.002 7.596 11.000 1.00 95.12 104 PHE A O 1
ATOM 814 N N . ASP A 1 105 ? -4.300 9.406 10.762 1.00 94.19 105 ASP A N 1
ATOM 815 C CA . ASP A 1 105 ? -5.129 8.854 9.683 1.00 94.19 105 ASP A CA 1
ATOM 816 C C . ASP A 1 105 ? -4.566 9.159 8.271 1.00 94.19 105 ASP A C 1
ATOM 818 O O . ASP A 1 105 ? -4.255 8.232 7.513 1.00 94.19 105 ASP A O 1
ATOM 822 N N . PRO A 1 106 ? -4.370 10.427 7.855 1.00 94.88 106 PRO A N 1
ATOM 823 C CA . PRO A 1 106 ? -3.964 10.724 6.482 1.00 94.88 106 PRO A CA 1
ATOM 824 C C . PRO A 1 106 ? -2.492 10.409 6.179 1.00 94.88 106 PRO A C 1
ATOM 826 O O . PRO A 1 106 ? -2.190 9.988 5.058 1.00 94.88 106 PRO A O 1
ATOM 829 N N . MET A 1 107 ? -1.565 10.583 7.130 1.00 95.75 107 MET A N 1
ATOM 830 C CA . MET A 1 107 ? -0.129 10.428 6.856 1.00 95.75 107 MET A CA 1
ATOM 831 C C . MET A 1 107 ? 0.257 8.974 6.543 1.00 95.75 107 MET A C 1
ATOM 833 O O . MET A 1 107 ? 0.904 8.762 5.513 1.00 95.75 107 MET A O 1
ATOM 837 N N . PRO A 1 108 ? -0.173 7.941 7.303 1.00 94.75 108 PRO A N 1
ATOM 838 C CA . PRO A 1 108 ? 0.146 6.551 6.963 1.00 94.75 108 PRO A CA 1
ATOM 839 C C . PRO A 1 108 ? -0.389 6.127 5.597 1.00 94.75 108 PRO A C 1
ATOM 841 O O . PRO A 1 108 ? 0.270 5.376 4.887 1.00 94.75 108 PRO A O 1
ATOM 844 N N . ARG A 1 109 ? -1.544 6.654 5.164 1.00 92.69 109 ARG A N 1
ATOM 845 C CA . ARG A 1 109 ? -2.105 6.364 3.828 1.00 92.69 109 ARG A CA 1
ATOM 846 C C . ARG A 1 109 ? -1.179 6.786 2.686 1.00 92.69 109 ARG A C 1
ATOM 848 O O . ARG A 1 109 ? -1.346 6.285 1.575 1.00 92.69 109 ARG A O 1
ATOM 855 N N . ARG A 1 110 ? -0.257 7.716 2.940 1.00 94.00 110 ARG A N 1
ATOM 856 C CA . ARG A 1 110 ? 0.673 8.285 1.960 1.00 94.00 110 ARG A CA 1
ATOM 857 C C . ARG A 1 110 ? 2.107 7.821 2.160 1.00 94.00 110 ARG A C 1
ATOM 859 O O . ARG A 1 110 ? 2.745 7.433 1.190 1.00 94.00 110 ARG A O 1
ATOM 866 N N . LEU A 1 111 ? 2.580 7.775 3.403 1.00 93.69 111 LEU A N 1
ATOM 867 C CA . LEU A 1 111 ? 3.937 7.336 3.740 1.00 93.69 111 LEU A CA 1
ATOM 868 C C . LEU A 1 111 ? 4.244 5.913 3.259 1.00 93.69 111 LEU A C 1
ATOM 870 O O . LEU A 1 111 ? 5.379 5.632 2.899 1.00 93.69 111 LEU A O 1
ATOM 874 N N . VAL A 1 112 ? 3.240 5.037 3.168 1.00 93.62 112 VAL A N 1
ATOM 875 C CA . VAL A 1 112 ? 3.392 3.680 2.604 1.00 93.62 112 VAL A CA 1
ATOM 876 C C . VAL A 1 112 ? 3.898 3.654 1.158 1.00 93.62 112 VAL A C 1
ATOM 878 O O . VAL A 1 112 ? 4.432 2.638 0.731 1.00 93.62 112 VAL A O 1
ATOM 881 N N . PHE A 1 113 ? 3.739 4.748 0.407 1.00 93.12 113 PHE A N 1
ATOM 882 C CA . PHE A 1 113 ? 4.232 4.898 -0.966 1.00 93.12 113 PHE A CA 1
ATOM 883 C C . PHE A 1 113 ? 5.611 5.569 -1.039 1.00 93.12 113 PHE A C 1
ATOM 885 O O . PHE A 1 113 ? 6.105 5.838 -2.131 1.00 93.12 113 PHE A O 1
ATOM 892 N N . LEU A 1 114 ? 6.231 5.862 0.106 1.00 91.44 114 LEU A N 1
ATOM 893 C CA . LEU A 1 114 ? 7.576 6.416 0.207 1.00 91.44 114 LEU A CA 1
ATOM 894 C C . LEU A 1 114 ? 8.477 5.370 0.874 1.00 91.44 114 LEU A C 1
ATOM 896 O O . LEU A 1 114 ? 8.549 5.333 2.103 1.00 91.44 114 LEU A O 1
ATOM 900 N N . PRO A 1 115 ? 9.191 4.528 0.103 1.00 83.25 115 PRO A N 1
ATOM 901 C CA . PRO A 1 115 ? 10.025 3.459 0.659 1.00 83.25 115 PRO A CA 1
ATOM 902 C C . PRO A 1 115 ? 11.046 3.951 1.695 1.00 83.25 115 PRO A C 1
ATOM 904 O O . PRO A 1 115 ? 11.320 3.270 2.679 1.00 83.25 115 PRO A O 1
ATOM 907 N N . LEU A 1 116 ? 11.564 5.169 1.506 1.00 86.44 116 LEU A N 1
ATOM 908 C CA . LEU A 1 116 ? 12.543 5.793 2.401 1.00 86.44 116 LEU A CA 1
ATOM 909 C C . LEU A 1 116 ? 11.941 6.324 3.713 1.00 86.44 116 LEU A C 1
ATOM 911 O O . LEU A 1 116 ? 12.682 6.714 4.607 1.00 86.44 116 LEU A O 1
ATOM 915 N N . ALA A 1 117 ? 10.614 6.337 3.860 1.00 89.06 117 ALA A N 1
ATOM 916 C CA . ALA A 1 117 ? 9.943 6.786 5.078 1.00 89.06 117 ALA A CA 1
ATOM 917 C C . ALA A 1 117 ? 9.650 5.645 6.074 1.00 89.06 117 ALA A C 1
ATOM 919 O O . ALA A 1 117 ? 8.822 5.811 6.973 1.00 89.06 117 ALA A O 1
ATOM 920 N N . GLY A 1 118 ? 10.312 4.492 5.923 1.00 87.12 118 GLY A N 1
ATOM 921 C CA . GLY A 1 118 ? 10.071 3.286 6.721 1.00 87.12 118 GLY A CA 1
ATOM 922 C C . GLY A 1 118 ? 10.176 3.503 8.234 1.00 87.12 118 GLY A C 1
ATOM 923 O O . GLY A 1 118 ? 9.289 3.068 8.967 1.00 87.12 118 GLY A O 1
ATOM 924 N N . ASP A 1 119 ? 11.188 4.235 8.705 1.00 88.38 119 ASP A N 1
ATOM 925 C CA . ASP A 1 119 ? 11.376 4.500 10.140 1.00 88.38 119 ASP A CA 1
ATOM 926 C C . ASP A 1 119 ? 10.255 5.366 10.724 1.00 88.38 119 ASP A C 1
ATOM 928 O O . ASP A 1 119 ? 9.727 5.077 11.801 1.00 88.38 119 ASP A O 1
ATOM 932 N N . ASN A 1 120 ? 9.830 6.389 9.977 1.00 89.75 120 ASN A N 1
ATOM 933 C CA . ASN A 1 120 ? 8.705 7.243 10.353 1.00 89.75 120 ASN A CA 1
ATOM 934 C C . ASN A 1 120 ? 7.405 6.439 10.425 1.00 89.75 120 ASN A C 1
ATOM 936 O O . ASN A 1 120 ? 6.628 6.584 11.369 1.00 89.75 120 ASN A O 1
ATOM 940 N N . LEU A 1 121 ? 7.176 5.576 9.435 1.00 92.25 121 LEU A N 1
ATOM 941 C CA . LEU A 1 121 ? 5.989 4.736 9.372 1.00 92.25 121 LEU A CA 1
ATOM 942 C C . LEU A 1 121 ? 5.965 3.711 10.513 1.00 92.25 121 LEU A C 1
ATOM 944 O O . LEU A 1 121 ? 4.928 3.532 11.148 1.00 92.25 121 LEU A O 1
ATOM 948 N N . LYS A 1 122 ? 7.112 3.098 10.822 1.00 91.81 122 LYS A N 1
ATOM 949 C CA . LYS A 1 122 ? 7.271 2.194 11.964 1.00 91.81 122 LYS A CA 1
ATOM 950 C C . LYS A 1 122 ? 6.941 2.899 13.277 1.00 91.81 122 LYS A C 1
ATOM 952 O O . LYS A 1 122 ? 6.126 2.397 14.041 1.00 91.81 122 LYS A O 1
ATOM 957 N N . LEU A 1 123 ? 7.498 4.090 13.503 1.00 92.06 123 LEU A N 1
ATOM 958 C CA . LEU A 1 123 ? 7.221 4.866 14.712 1.00 92.06 123 LEU A CA 1
ATOM 959 C C . LEU A 1 123 ? 5.736 5.249 14.829 1.00 92.06 123 LEU A C 1
ATOM 961 O O . LEU A 1 123 ? 5.176 5.197 15.923 1.00 92.06 123 LEU A O 1
ATOM 965 N N . ILE A 1 124 ? 5.084 5.601 13.716 1.00 94.88 124 ILE A N 1
ATOM 966 C CA . ILE A 1 124 ? 3.640 5.858 13.698 1.00 94.88 124 ILE A CA 1
ATOM 967 C C . ILE A 1 124 ? 2.858 4.608 14.119 1.00 94.88 124 ILE A C 1
ATOM 969 O O . ILE A 1 124 ? 1.987 4.710 14.984 1.00 94.88 124 ILE A O 1
ATOM 973 N N . PHE A 1 125 ? 3.164 3.440 13.549 1.00 94.94 125 PHE A N 1
ATOM 974 C CA . PHE A 1 125 ? 2.471 2.202 13.903 1.00 94.94 125 PHE A CA 1
ATOM 975 C C . PHE A 1 125 ? 2.717 1.778 15.350 1.00 94.94 125 PHE A C 1
ATOM 977 O O . PHE A 1 125 ? 1.767 1.379 16.016 1.00 94.94 125 PHE A O 1
ATOM 984 N N . ASP A 1 126 ? 3.932 1.945 15.876 1.00 94.62 126 ASP A N 1
ATOM 985 C CA . ASP A 1 126 ? 4.230 1.680 17.288 1.00 94.62 126 ASP A CA 1
ATOM 986 C C . ASP A 1 126 ? 3.345 2.533 18.218 1.00 94.62 126 ASP A C 1
ATOM 988 O O . ASP A 1 126 ? 2.812 2.043 19.218 1.00 94.62 126 ASP A O 1
ATOM 992 N N . ILE A 1 127 ? 3.142 3.813 17.878 1.00 95.12 127 ILE A N 1
ATOM 993 C CA . ILE A 1 127 ? 2.270 4.721 18.637 1.00 95.12 127 ILE A CA 1
ATOM 994 C C . ILE A 1 127 ? 0.798 4.309 18.501 1.00 95.12 127 ILE A C 1
ATOM 996 O O . ILE A 1 127 ? 0.095 4.236 19.511 1.00 95.12 127 ILE A O 1
ATOM 1000 N N . LEU A 1 128 ? 0.342 4.016 17.279 1.00 95.81 128 LEU A N 1
ATOM 1001 C CA . LEU A 1 128 ? -1.026 3.578 16.994 1.00 95.81 128 LEU A CA 1
ATOM 1002 C C . LEU A 1 128 ? -1.378 2.281 17.724 1.00 95.81 128 LEU A C 1
ATOM 1004 O O . LEU A 1 128 ? -2.408 2.221 18.380 1.00 95.81 128 LEU A O 1
ATOM 1008 N N . HIS A 1 129 ? -0.522 1.261 17.693 1.00 95.31 129 HIS A N 1
ATOM 1009 C CA . HIS A 1 129 ? -0.766 0.011 18.422 1.00 95.31 129 HIS A CA 1
ATOM 1010 C C . HIS A 1 129 ? -0.885 0.232 19.921 1.00 95.31 129 HIS A C 1
ATOM 1012 O O . HIS A 1 129 ? -1.769 -0.323 20.572 1.00 95.31 129 HIS A O 1
ATOM 1018 N N . ARG A 1 130 ? -0.003 1.065 20.476 1.00 95.25 130 ARG A N 1
ATOM 1019 C CA . ARG A 1 130 ? 0.026 1.316 21.914 1.00 95.25 130 ARG A CA 1
ATOM 1020 C C . ARG A 1 130 ? -1.192 2.098 22.396 1.00 95.25 130 ARG A C 1
ATOM 1022 O O . ARG A 1 130 ? -1.699 1.806 23.474 1.00 95.25 130 ARG A O 1
ATOM 1029 N N . LEU A 1 131 ? -1.609 3.122 21.651 1.00 94.88 131 LEU A N 1
ATOM 1030 C CA . LEU A 1 131 ? -2.625 4.079 22.106 1.00 94.88 131 LEU A CA 1
ATOM 1031 C C . LEU A 1 131 ? -4.013 3.828 21.507 1.00 94.88 131 LEU A C 1
ATOM 1033 O O . LEU A 1 131 ? -5.012 4.149 22.138 1.00 94.88 131 LEU A O 1
ATOM 1037 N N . GLU A 1 132 ? -4.074 3.220 20.327 1.00 94.06 132 GLU A N 1
ATOM 1038 C CA . GLU A 1 132 ? -5.281 3.003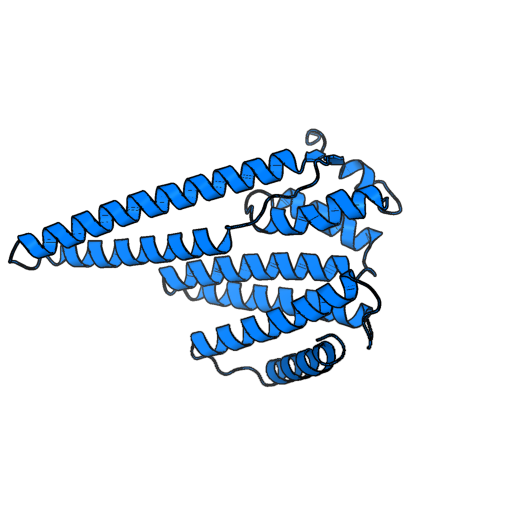 19.527 1.00 94.06 132 GLU A CA 1
ATOM 1039 C C . GLU A 1 132 ? -5.438 1.524 19.124 1.00 94.06 132 GLU A C 1
ATOM 1041 O O . GLU A 1 132 ? -6.185 1.212 18.210 1.00 94.06 132 GLU A O 1
ATOM 1046 N N . GLY A 1 133 ? -4.777 0.563 19.785 1.00 91.19 133 GLY A N 1
ATOM 1047 C CA . GLY A 1 133 ? -4.771 -0.850 19.357 1.00 91.19 133 GLY A CA 1
ATOM 1048 C C . GLY A 1 133 ? -6.139 -1.557 19.316 1.00 91.19 133 GLY A C 1
ATOM 1049 O O . GLY A 1 133 ? -6.264 -2.627 18.726 1.00 91.19 133 GLY A O 1
ATOM 1050 N N . LYS A 1 134 ? -7.180 -0.968 19.921 1.00 91.88 134 LYS A N 1
ATOM 1051 C CA . LYS A 1 134 ? -8.582 -1.428 19.818 1.00 91.88 134 LYS A CA 1
ATOM 1052 C C . LYS A 1 134 ? -9.394 -0.680 18.753 1.00 91.88 134 LYS A C 1
ATOM 1054 O O . LYS A 1 134 ? -10.578 -0.948 18.590 1.00 91.88 134 LYS A O 1
ATOM 1059 N N . ASN A 1 135 ? -8.772 0.253 18.044 1.00 93.12 135 ASN A N 1
ATOM 1060 C CA . ASN A 1 135 ? -9.364 1.030 16.972 1.00 93.12 135 ASN A CA 1
ATOM 1061 C C . ASN A 1 135 ? -9.119 0.313 15.628 1.00 93.12 135 ASN A C 1
ATOM 1063 O O . ASN A 1 135 ? -7.958 0.084 15.267 1.00 93.12 135 ASN A O 1
ATOM 1067 N N . PRO A 1 136 ? -10.165 -0.015 14.841 1.00 95.06 136 PRO A N 1
ATOM 1068 C CA . PRO A 1 136 ? -10.011 -0.639 13.521 1.00 95.06 136 PRO A CA 1
ATOM 1069 C C . PRO A 1 136 ? -9.088 0.134 12.563 1.00 95.06 136 PRO A C 1
ATOM 1071 O O . PRO A 1 136 ? -8.524 -0.455 11.636 1.00 95.06 136 PRO A O 1
ATOM 1074 N N . LEU A 1 137 ? -8.899 1.439 12.799 1.00 95.00 137 LEU A N 1
ATOM 1075 C CA . LEU A 1 137 ? -7.980 2.309 12.066 1.00 95.00 137 LEU A CA 1
ATOM 1076 C C . LEU A 1 137 ? -6.560 1.732 11.961 1.00 95.00 137 LEU A C 1
ATOM 1078 O O . LEU A 1 137 ? -5.946 1.811 10.896 1.00 95.00 137 LEU A O 1
ATOM 1082 N N . VAL A 1 138 ? -6.050 1.117 13.034 1.00 95.94 138 VAL A N 1
ATOM 1083 C CA . VAL A 1 138 ? -4.675 0.595 13.075 1.00 95.94 138 VAL A CA 1
ATOM 1084 C C . VAL A 1 138 ? -4.492 -0.502 12.029 1.00 95.94 138 VAL A C 1
ATOM 1086 O O . VAL A 1 138 ? -3.675 -0.361 11.116 1.00 95.94 138 VAL A O 1
ATOM 1089 N N . GLY A 1 139 ? -5.331 -1.542 12.079 1.00 96.81 139 GLY A N 1
ATOM 1090 C CA . GLY A 1 139 ? -5.275 -2.633 11.105 1.00 96.81 139 GLY A CA 1
ATOM 1091 C C . GLY A 1 139 ? -5.669 -2.193 9.690 1.00 96.81 139 GLY A C 1
ATOM 1092 O O . GLY A 1 139 ? -5.143 -2.731 8.716 1.00 96.81 139 GLY A O 1
ATOM 1093 N N . TYR A 1 140 ? -6.519 -1.168 9.541 1.00 96.94 140 TYR A N 1
ATOM 1094 C CA . TYR A 1 140 ? -6.805 -0.552 8.240 1.00 96.94 140 TYR A CA 1
ATOM 1095 C C . TYR A 1 140 ? -5.546 0.037 7.582 1.00 96.94 140 TYR A C 1
ATOM 1097 O O . TYR A 1 140 ? -5.309 -0.194 6.388 1.00 96.94 140 TYR A O 1
ATOM 1105 N N . HIS A 1 141 ? -4.724 0.770 8.335 1.00 96.69 141 HIS A N 1
ATOM 1106 C CA . HIS A 1 141 ? -3.481 1.349 7.823 1.00 96.69 141 HIS A CA 1
ATOM 1107 C C . HIS A 1 141 ? -2.380 0.309 7.628 1.00 96.69 141 HIS A C 1
ATOM 1109 O O . HIS A 1 141 ? -1.726 0.321 6.583 1.00 96.69 141 HIS A O 1
ATOM 1115 N N . GLU A 1 142 ? -2.196 -0.617 8.568 1.00 95.88 142 GLU A N 1
ATOM 1116 C CA . GLU A 1 142 ? -1.196 -1.685 8.437 1.00 95.88 142 GLU A CA 1
ATOM 1117 C C . GLU A 1 142 ? -1.471 -2.559 7.220 1.00 95.88 142 GLU A C 1
ATOM 1119 O O . GLU A 1 142 ? -0.570 -2.868 6.439 1.00 95.88 142 GLU A O 1
ATOM 1124 N N . ALA A 1 143 ? -2.739 -2.898 6.992 1.00 97.38 143 ALA A N 1
ATOM 1125 C CA . ALA A 1 143 ? -3.123 -3.645 5.812 1.00 97.38 143 ALA A CA 1
ATOM 1126 C C . ALA A 1 143 ? -2.789 -2.893 4.523 1.00 97.38 143 ALA A C 1
ATOM 1128 O O . ALA A 1 143 ? -2.372 -3.513 3.548 1.00 97.38 143 ALA A O 1
ATOM 1129 N N . LYS A 1 144 ? -2.932 -1.560 4.503 1.00 95.44 144 LYS A N 1
ATOM 1130 C CA . LYS A 1 144 ? -2.519 -0.749 3.351 1.00 95.44 144 LYS A CA 1
ATOM 1131 C C . LYS A 1 144 ? -1.002 -0.768 3.157 1.00 95.44 144 LYS A C 1
ATOM 1133 O O . LYS A 1 144 ? -0.565 -0.848 2.012 1.00 95.44 144 LYS A O 1
ATOM 1138 N N . MET A 1 145 ? -0.218 -0.701 4.232 1.00 95.25 145 MET A N 1
ATOM 1139 C CA . MET A 1 145 ? 1.243 -0.800 4.161 1.00 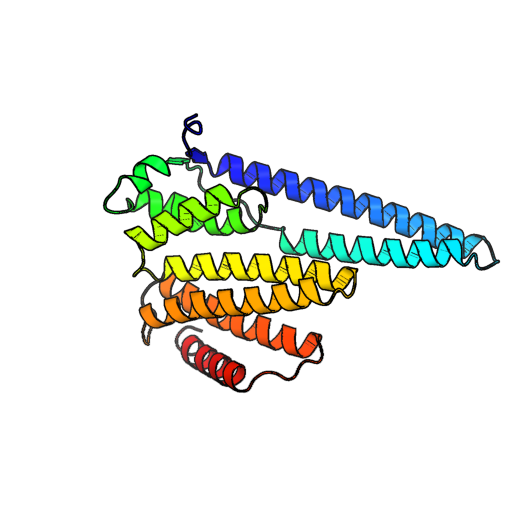95.25 145 MET A CA 1
ATOM 1140 C C . MET A 1 145 ? 1.669 -2.121 3.523 1.00 95.25 145 MET A C 1
ATOM 1142 O O . MET A 1 145 ? 2.381 -2.126 2.520 1.00 95.25 145 MET A O 1
ATOM 1146 N N . PHE A 1 146 ? 1.188 -3.238 4.066 1.00 95.88 146 PHE A N 1
ATOM 1147 C CA . PHE A 1 146 ? 1.533 -4.561 3.562 1.00 95.88 146 PHE A CA 1
ATOM 1148 C C . PHE A 1 146 ? 1.031 -4.799 2.132 1.00 95.88 146 PHE A C 1
ATOM 1150 O O . PHE A 1 146 ? 1.734 -5.414 1.339 1.00 95.88 146 PHE A O 1
ATOM 1157 N N . ASP A 1 147 ? -0.133 -4.259 1.763 1.00 95.44 147 ASP A N 1
ATOM 1158 C CA . ASP A 1 147 ? -0.641 -4.275 0.385 1.00 95.44 147 ASP A CA 1
ATOM 1159 C C . ASP A 1 147 ? 0.302 -3.558 -0.596 1.00 95.44 147 ASP A C 1
ATOM 1161 O O . ASP A 1 147 ? 0.639 -4.104 -1.645 1.00 95.44 147 ASP A O 1
ATOM 1165 N N . VAL A 1 148 ? 0.783 -2.358 -0.253 1.00 93.81 148 VAL A N 1
ATOM 1166 C CA . VAL A 1 148 ? 1.730 -1.623 -1.110 1.00 93.81 148 VAL A CA 1
ATOM 1167 C C . VAL A 1 148 ? 3.061 -2.368 -1.220 1.00 93.81 148 VAL A C 1
ATOM 1169 O O . VAL A 1 148 ? 3.559 -2.556 -2.329 1.00 93.81 148 VAL A O 1
ATOM 1172 N N . LEU A 1 149 ? 3.599 -2.874 -0.105 1.00 93.56 149 LEU A N 1
ATOM 1173 C CA . LEU A 1 149 ? 4.819 -3.688 -0.113 1.00 93.56 149 LEU A CA 1
ATOM 1174 C C . LEU A 1 149 ? 4.658 -4.950 -0.967 1.00 93.56 149 LEU A C 1
ATOM 1176 O O . LEU A 1 149 ? 5.559 -5.295 -1.730 1.00 93.56 149 LEU A O 1
ATOM 1180 N N . ALA A 1 150 ? 3.506 -5.618 -0.885 1.00 94.25 150 ALA A N 1
ATOM 1181 C CA . ALA A 1 150 ? 3.201 -6.769 -1.721 1.00 94.25 150 ALA A CA 1
ATOM 1182 C C . ALA A 1 150 ? 3.203 -6.408 -3.209 1.00 94.25 150 ALA A C 1
ATOM 1184 O O . ALA A 1 150 ? 3.800 -7.120 -4.014 1.00 94.25 150 ALA A O 1
ATOM 1185 N N . GLN A 1 151 ? 2.561 -5.298 -3.579 1.00 92.75 151 GLN A N 1
ATOM 1186 C CA . GLN A 1 151 ? 2.506 -4.843 -4.966 1.00 92.75 151 GLN A CA 1
ATOM 1187 C C . GLN A 1 151 ? 3.898 -4.511 -5.510 1.00 92.75 151 GLN A C 1
ATOM 1189 O O . GLN A 1 151 ? 4.217 -4.949 -6.611 1.00 92.75 151 GLN A O 1
ATOM 1194 N N . ILE A 1 152 ? 4.759 -3.847 -4.731 1.00 91.62 152 ILE A N 1
ATOM 1195 C CA . ILE A 1 152 ? 6.159 -3.593 -5.113 1.00 91.62 152 ILE A CA 1
ATOM 1196 C C . ILE A 1 152 ? 6.888 -4.914 -5.394 1.00 91.62 152 ILE A C 1
ATOM 1198 O O . ILE A 1 152 ? 7.476 -5.082 -6.461 1.00 91.62 152 ILE A O 1
ATOM 1202 N N . GLN A 1 153 ? 6.802 -5.880 -4.477 1.00 92.81 153 GLN A N 1
ATOM 1203 C CA . GLN A 1 153 ? 7.461 -7.184 -4.617 1.00 92.81 153 GLN A CA 1
ATOM 1204 C C . GLN A 1 153 ? 6.958 -7.969 -5.839 1.00 92.81 153 GLN A C 1
ATOM 1206 O O . GLN A 1 153 ? 7.747 -8.569 -6.565 1.00 92.81 153 GLN A O 1
ATOM 1211 N N . LEU A 1 154 ? 5.655 -7.921 -6.124 1.00 91.62 154 LEU A N 1
ATOM 1212 C CA . LEU A 1 154 ? 5.070 -8.566 -7.303 1.00 91.62 154 LEU A CA 1
ATOM 1213 C C . LEU A 1 154 ? 5.442 -7.858 -8.614 1.00 91.62 154 LEU A C 1
ATOM 1215 O O . LEU A 1 154 ? 5.595 -8.522 -9.641 1.00 91.62 154 LEU A O 1
ATOM 1219 N N . ILE A 1 155 ? 5.615 -6.533 -8.599 1.00 91.50 155 ILE A N 1
ATOM 1220 C CA . ILE A 1 155 ? 6.127 -5.779 -9.750 1.00 91.50 155 ILE A CA 1
ATOM 1221 C C . ILE A 1 155 ? 7.573 -6.199 -10.042 1.00 91.50 155 ILE A C 1
ATOM 1223 O O . ILE A 1 155 ? 7.862 -6.549 -11.188 1.00 91.50 155 ILE A O 1
ATOM 1227 N N . ILE A 1 156 ? 8.436 -6.263 -9.020 1.00 89.62 156 ILE A N 1
ATOM 1228 C CA . ILE A 1 156 ? 9.826 -6.745 -9.133 1.00 89.62 156 ILE A CA 1
ATOM 1229 C C . ILE A 1 156 ? 9.854 -8.181 -9.667 1.00 89.62 156 ILE A C 1
ATOM 1231 O O . ILE A 1 156 ? 10.510 -8.455 -10.672 1.00 89.62 156 ILE A O 1
ATOM 1235 N N . ALA A 1 157 ? 9.061 -9.079 -9.072 1.00 89.25 157 ALA A N 1
ATOM 1236 C CA . ALA A 1 157 ? 8.944 -10.463 -9.526 1.00 89.25 157 ALA A CA 1
ATOM 1237 C C . ALA A 1 157 ? 8.568 -10.553 -11.011 1.00 89.25 157 ALA A C 1
ATOM 1239 O O . ALA A 1 157 ? 9.067 -11.414 -11.727 1.00 89.25 157 ALA A O 1
ATOM 1240 N N . SER A 1 158 ? 7.700 -9.657 -11.492 1.00 84.50 158 SER A N 1
ATOM 1241 C CA . SER A 1 158 ? 7.263 -9.657 -12.889 1.00 84.50 158 SER A CA 1
ATOM 1242 C C . SER A 1 158 ? 8.319 -9.171 -13.886 1.00 84.50 158 SER A C 1
ATOM 1244 O O . SER A 1 158 ? 8.175 -9.457 -15.071 1.00 84.50 158 SER A O 1
ATOM 1246 N N . ALA A 1 159 ? 9.352 -8.452 -13.435 1.00 82.88 159 ALA A N 1
ATOM 1247 C CA . ALA A 1 159 ? 10.429 -7.963 -14.295 1.00 82.88 159 ALA A CA 1
ATOM 1248 C C . ALA A 1 159 ? 11.517 -9.024 -14.528 1.00 82.88 159 ALA A C 1
ATOM 1250 O O . ALA A 1 159 ? 11.973 -9.187 -15.656 1.00 82.88 159 ALA A O 1
ATOM 1251 N N . GLY A 1 160 ? 11.895 -9.769 -13.482 1.00 74.06 160 GLY A N 1
ATOM 1252 C CA . GLY A 1 160 ? 12.952 -10.790 -13.546 1.00 74.06 160 GLY A CA 1
ATOM 1253 C C . GLY A 1 160 ? 12.465 -12.244 -13.520 1.00 74.06 160 GLY A C 1
ATOM 1254 O O . GLY A 1 160 ? 13.278 -13.160 -13.589 1.00 74.06 160 GLY A O 1
ATOM 1255 N N . ASN A 1 161 ? 11.151 -12.478 -13.393 1.00 74.38 161 ASN A N 1
ATOM 1256 C CA . ASN A 1 161 ? 10.567 -13.785 -13.051 1.00 74.38 161 ASN A CA 1
ATOM 1257 C C . ASN A 1 161 ? 11.214 -14.412 -11.797 1.00 74.38 161 ASN A C 1
ATOM 1259 O O . ASN A 1 161 ? 11.375 -15.629 -11.691 1.00 74.38 161 ASN A O 1
ATOM 1263 N N . GLU A 1 162 ? 11.616 -13.563 -10.850 1.00 78.44 162 GLU A N 1
ATOM 1264 C CA . GLU A 1 162 ? 12.373 -13.985 -9.679 1.00 78.44 162 GLU A CA 1
ATOM 1265 C C . GLU A 1 162 ? 11.449 -14.641 -8.635 1.00 78.44 162 GLU A C 1
ATOM 1267 O O . GLU A 1 162 ? 10.423 -14.062 -8.246 1.00 78.44 162 GLU A O 1
ATOM 1272 N N . PRO A 1 163 ? 11.789 -15.847 -8.142 1.00 86.88 163 PRO A N 1
ATOM 1273 C CA . PRO A 1 163 ? 10.928 -16.595 -7.227 1.00 86.88 163 PRO A CA 1
ATOM 1274 C C . PRO A 1 163 ? 10.838 -15.953 -5.837 1.00 86.88 163 PRO A C 1
ATOM 1276 O O . PRO A 1 163 ? 9.794 -16.035 -5.185 1.00 86.88 163 PRO A O 1
ATOM 1279 N N . GLU A 1 164 ? 11.907 -15.302 -5.378 1.00 92.38 164 GLU A N 1
ATOM 1280 C CA . GLU A 1 164 ? 11.981 -14.714 -4.041 1.00 92.38 164 GLU A CA 1
ATOM 1281 C C . GLU A 1 164 ? 11.081 -13.474 -3.886 1.00 92.38 164 GLU A C 1
ATOM 1283 O O . GLU A 1 164 ? 10.217 -13.502 -3.004 1.00 92.38 164 GLU A O 1
ATOM 1288 N N . PRO A 1 165 ? 11.137 -12.449 -4.762 1.00 92.31 165 PRO A N 1
ATOM 1289 C CA . PRO A 1 165 ? 10.182 -11.341 -4.724 1.00 92.31 165 PRO A CA 1
ATOM 1290 C C . PRO A 1 165 ? 8.729 -11.811 -4.837 1.00 92.31 165 PRO A C 1
ATOM 1292 O O . PRO A 1 165 ? 7.848 -11.302 -4.146 1.00 92.31 165 PRO A O 1
ATOM 1295 N N . LYS A 1 166 ? 8.457 -12.854 -5.635 1.00 90.69 166 LYS A N 1
ATOM 1296 C CA . LYS A 1 166 ? 7.111 -13.437 -5.723 1.00 90.69 166 LYS A CA 1
ATOM 1297 C C . LYS A 1 166 ? 6.656 -13.991 -4.371 1.00 90.69 166 LYS A C 1
ATOM 1299 O O . LYS A 1 166 ? 5.562 -13.655 -3.915 1.00 90.69 166 LYS A O 1
ATOM 1304 N N . LYS A 1 167 ? 7.490 -14.803 -3.714 1.00 92.19 167 LYS A N 1
ATOM 1305 C CA . LYS A 1 167 ? 7.222 -15.346 -2.372 1.00 92.19 167 LYS A CA 1
ATOM 1306 C C . LYS A 1 167 ? 7.004 -14.225 -1.353 1.00 92.19 167 LYS A C 1
ATOM 1308 O O . LYS A 1 167 ? 6.001 -14.249 -0.640 1.00 92.19 167 LYS A O 1
ATOM 1313 N N . ASN A 1 168 ? 7.884 -13.225 -1.345 1.00 94.38 168 ASN A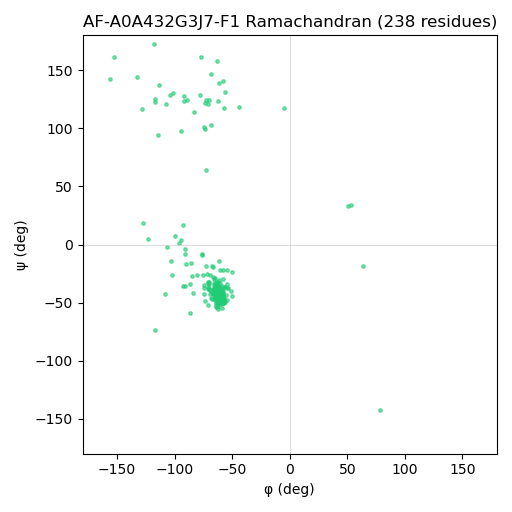 N 1
ATOM 1314 C CA . ASN A 1 168 ? 7.795 -12.065 -0.461 1.00 94.38 168 ASN A CA 1
ATOM 1315 C C . ASN A 1 168 ? 6.485 -11.299 -0.684 1.00 94.38 168 ASN A C 1
ATOM 1317 O O . ASN A 1 168 ? 5.811 -10.937 0.276 1.00 94.38 168 ASN A O 1
ATOM 1321 N N . GLY A 1 169 ? 6.066 -11.118 -1.939 1.00 93.56 169 GLY A N 1
ATOM 1322 C CA . GLY A 1 169 ? 4.790 -10.497 -2.286 1.00 93.56 169 GLY A CA 1
ATOM 1323 C C . GLY A 1 169 ? 3.591 -11.217 -1.665 1.00 93.56 169 GLY A C 1
ATOM 1324 O O . GLY A 1 169 ? 2.761 -10.583 -1.014 1.00 93.56 169 GLY A O 1
ATOM 1325 N N . PHE A 1 170 ? 3.515 -12.545 -1.792 1.00 91.88 170 PHE A N 1
ATOM 1326 C CA . PHE A 1 170 ? 2.441 -13.331 -1.169 1.00 91.88 170 PHE A CA 1
ATOM 1327 C C . PHE A 1 170 ? 2.495 -13.312 0.365 1.00 91.88 170 PHE A C 1
ATOM 1329 O O . PHE A 1 170 ? 1.444 -13.278 1.009 1.00 91.88 170 PHE A O 1
ATOM 1336 N N . GLU A 1 171 ? 3.686 -13.289 0.964 1.00 95.00 171 GLU A N 1
ATOM 1337 C CA . GLU A 1 171 ? 3.831 -13.141 2.414 1.00 95.00 171 GLU A CA 1
ATOM 1338 C C . GLU A 1 171 ? 3.273 -11.794 2.895 1.00 95.00 171 GLU A C 1
ATOM 1340 O O . GLU A 1 171 ? 2.514 -11.744 3.866 1.00 95.00 171 GLU A O 1
ATOM 1345 N N . GLN A 1 172 ? 3.576 -10.707 2.181 1.00 96.12 172 GLN A N 1
ATOM 1346 C CA . GLN A 1 172 ? 3.037 -9.384 2.487 1.00 96.12 172 GLN A CA 1
ATOM 1347 C C . GLN A 1 172 ? 1.513 -9.331 2.292 1.00 96.12 172 GLN A C 1
A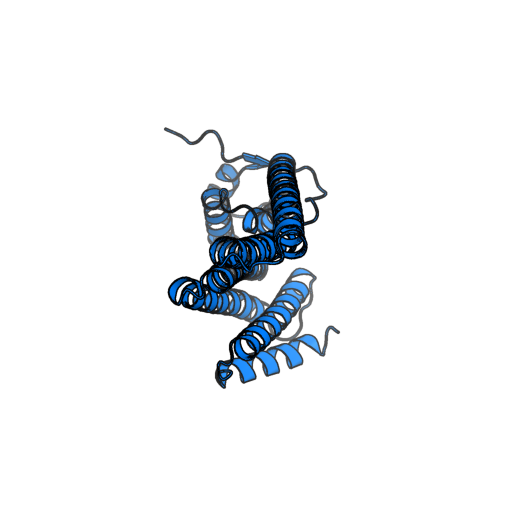TOM 1349 O O . GLN A 1 172 ? 0.815 -8.798 3.150 1.00 96.12 172 GLN A O 1
ATOM 1354 N N . LEU A 1 173 ? 0.952 -9.967 1.254 1.00 95.25 173 LEU A N 1
ATOM 1355 C CA . LEU A 1 173 ? -0.510 -10.095 1.114 1.00 95.25 173 LEU A CA 1
ATOM 1356 C C . LEU A 1 173 ? -1.146 -10.838 2.296 1.00 95.25 173 LEU A C 1
ATOM 1358 O O . LEU A 1 173 ? -2.221 -10.456 2.759 1.00 95.25 173 LEU A O 1
ATOM 1362 N N . SER A 1 174 ? -0.487 -11.881 2.805 1.00 94.12 174 SER A N 1
ATOM 1363 C CA . SER A 1 174 ? -0.950 -12.616 3.985 1.00 94.12 174 SER A CA 1
ATOM 1364 C C . SER A 1 174 ? -0.961 -11.725 5.232 1.00 94.12 174 SER A C 1
ATOM 1366 O O . SER A 1 174 ? -1.964 -11.680 5.950 1.00 94.12 174 SER A O 1
ATOM 1368 N N . LYS A 1 175 ? 0.105 -10.942 5.451 1.00 96.69 175 LYS A N 1
ATOM 1369 C CA . LYS A 1 175 ? 0.184 -9.945 6.535 1.00 96.69 175 LYS A CA 1
ATOM 1370 C C . LYS A 1 175 ? -0.893 -8.870 6.392 1.00 96.69 175 LYS A C 1
ATOM 1372 O O . LYS A 1 175 ? -1.570 -8.568 7.373 1.00 96.69 175 LYS A O 1
ATOM 1377 N N . ALA A 1 176 ? -1.119 -8.368 5.176 1.00 97.31 176 ALA A N 1
ATOM 1378 C CA . ALA A 1 176 ? -2.172 -7.400 4.886 1.00 97.31 176 ALA A CA 1
ATOM 1379 C C . ALA A 1 176 ? -3.549 -7.949 5.268 1.00 97.31 176 ALA A C 1
ATOM 1381 O O . ALA A 1 176 ? -4.296 -7.304 6.002 1.00 97.31 176 ALA A O 1
ATOM 1382 N N . LEU A 1 177 ? -3.862 -9.166 4.812 1.00 96.31 177 LEU A N 1
ATOM 1383 C CA . LEU A 1 177 ? -5.138 -9.829 5.060 1.00 96.31 177 LEU A CA 1
ATOM 1384 C C . LEU A 1 177 ? -5.356 -10.143 6.542 1.00 96.31 177 LEU A C 1
ATOM 1386 O O . LEU A 1 177 ? -6.484 -10.046 7.024 1.00 96.31 177 LEU A O 1
ATOM 1390 N N . LYS A 1 178 ? -4.290 -10.499 7.267 1.00 96.12 178 LYS A N 1
ATOM 1391 C CA . LYS A 1 178 ? -4.335 -10.684 8.719 1.00 96.12 178 LYS A CA 1
ATOM 1392 C C . LYS A 1 178 ? -4.664 -9.368 9.425 1.00 96.12 178 LYS A C 1
ATOM 1394 O O . LYS A 1 178 ? -5.652 -9.328 10.148 1.00 96.12 178 LYS A O 1
ATOM 1399 N N . ALA A 1 179 ? -3.911 -8.302 9.152 1.00 96.88 179 ALA A N 1
ATOM 1400 C CA . ALA A 1 179 ? -4.110 -6.996 9.782 1.00 96.88 179 ALA A CA 1
ATOM 1401 C C . ALA A 1 179 ? -5.532 -6.454 9.557 1.00 96.88 179 ALA A C 1
ATOM 1403 O O . ALA A 1 179 ? -6.207 -6.062 10.509 1.00 96.88 179 ALA A O 1
ATOM 1404 N N . ILE A 1 180 ? -6.040 -6.510 8.317 1.00 97.31 180 ILE A N 1
ATOM 1405 C CA . ILE A 1 180 ? -7.410 -6.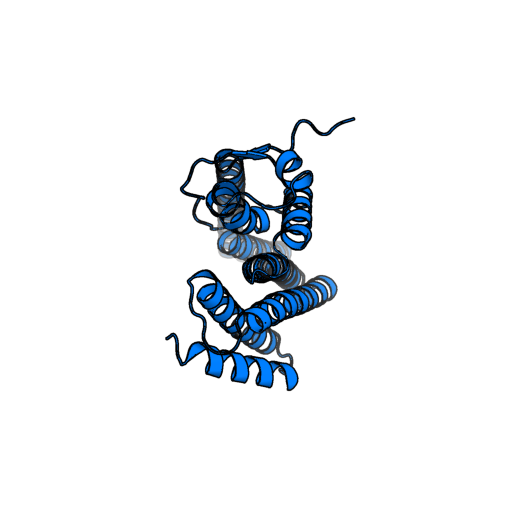057 8.047 1.00 97.31 180 ILE A CA 1
ATOM 1406 C C . ILE A 1 180 ? -8.464 -7.008 8.619 1.00 97.31 180 ILE A C 1
ATOM 1408 O O . ILE A 1 180 ? -9.522 -6.565 9.051 1.00 97.31 180 ILE A O 1
ATOM 1412 N N . GLY A 1 181 ? -8.190 -8.314 8.648 1.00 95.44 181 GLY A N 1
ATOM 1413 C CA . GLY A 1 181 ? -9.092 -9.303 9.225 1.00 95.44 181 GLY A CA 1
ATOM 1414 C C . GLY A 1 181 ? -9.246 -9.119 10.732 1.00 95.44 181 GLY A C 1
ATOM 1415 O O . GLY A 1 181 ? -10.354 -9.256 11.244 1.00 95.44 181 GLY A O 1
ATOM 1416 N N . ASP A 1 182 ? -8.162 -8.774 11.426 1.00 95.31 182 ASP A N 1
ATOM 1417 C CA . ASP A 1 182 ? -8.180 -8.451 12.851 1.00 95.31 182 ASP A CA 1
ATOM 1418 C C . ASP A 1 182 ? -8.902 -7.118 13.110 1.00 95.31 182 ASP A C 1
ATOM 1420 O O . ASP A 1 182 ? -9.734 -7.061 14.012 1.00 95.31 182 ASP A O 1
ATOM 1424 N N . ALA A 1 183 ? -8.725 -6.101 12.256 1.00 95.75 183 ALA A N 1
ATOM 1425 C CA . ALA A 1 183 ? -9.529 -4.875 12.317 1.00 95.75 183 ALA A CA 1
ATOM 1426 C C . ALA A 1 183 ? -11.031 -5.138 12.111 1.00 95.75 183 ALA A C 1
ATOM 1428 O O . ALA A 1 183 ? -11.845 -4.639 12.878 1.00 95.75 183 ALA A O 1
ATOM 1429 N N . VAL A 1 184 ? -11.414 -5.964 11.132 1.00 95.00 184 VAL A N 1
ATOM 1430 C CA . VAL A 1 184 ? -12.821 -6.339 10.887 1.00 95.00 184 VAL A CA 1
ATOM 1431 C C . VAL A 1 184 ? -13.435 -7.082 12.077 1.00 95.00 184 VAL A C 1
ATOM 1433 O O . VAL A 1 184 ? -14.621 -6.923 12.341 1.00 95.00 184 VAL A O 1
ATOM 1436 N N . LYS A 1 185 ? -12.661 -7.868 12.839 1.00 93.81 185 LYS A N 1
ATOM 1437 C CA . LYS A 1 185 ? -13.179 -8.499 14.069 1.00 93.81 185 LYS A CA 1
ATOM 1438 C C . LYS A 1 185 ? -13.572 -7.469 15.129 1.00 93.81 185 LYS A C 1
ATOM 1440 O O . LYS A 1 185 ? -14.510 -7.728 15.872 1.00 93.81 185 LYS A O 1
ATOM 1445 N N . LEU A 1 186 ? -12.872 -6.334 15.194 1.00 93.06 186 LEU A N 1
ATOM 1446 C CA . LEU A 1 186 ? -13.188 -5.244 16.123 1.00 93.06 186 LEU A CA 1
ATOM 1447 C C . LEU A 1 186 ? -14.469 -4.493 15.727 1.00 93.06 186 LEU A C 1
ATOM 1449 O O . LEU A 1 186 ? -15.120 -3.936 16.600 1.00 93.06 186 LEU A O 1
ATOM 1453 N N . VAL A 1 187 ? -14.837 -4.509 14.441 1.00 90.75 187 VAL A N 1
ATOM 1454 C CA . VAL A 1 187 ? -16.076 -3.894 13.927 1.00 90.75 187 VAL A CA 1
ATOM 1455 C C . VAL A 1 187 ? -17.330 -4.657 14.374 1.00 90.75 187 VAL A C 1
ATOM 1457 O O . VAL A 1 187 ? -18.380 -4.065 14.587 1.00 90.75 187 VAL A O 1
ATOM 1460 N N . GLY A 1 188 ? -17.247 -5.983 14.503 1.00 82.44 188 GLY A N 1
ATOM 1461 C CA . GLY A 1 188 ? -18.423 -6.823 14.736 1.00 82.44 188 GLY A CA 1
ATOM 1462 C C . GLY A 1 188 ? -19.223 -7.077 13.453 1.00 82.44 188 GLY A C 1
ATOM 1463 O O . GLY A 1 188 ? -18.640 -7.314 12.394 1.00 82.44 188 GLY A O 1
ATOM 1464 N N . ASN A 1 189 ? -20.556 -7.099 13.558 1.00 77.94 189 ASN A N 1
ATOM 1465 C CA . ASN A 1 189 ? -21.435 -7.541 12.465 1.00 77.94 189 ASN A CA 1
ATOM 1466 C C . ASN A 1 189 ? -21.891 -6.409 11.537 1.00 77.94 189 ASN A C 1
ATOM 1468 O O . ASN A 1 189 ? -22.045 -6.639 10.341 1.00 77.94 189 ASN A O 1
ATOM 1472 N N . ILE A 1 190 ? -22.131 -5.211 12.076 1.00 81.50 190 ILE A N 1
ATOM 1473 C CA . ILE A 1 190 ? -22.660 -4.072 11.321 1.00 81.50 190 ILE A CA 1
ATOM 1474 C C . ILE A 1 190 ? -21.740 -2.880 11.585 1.00 81.50 190 ILE A C 1
ATOM 1476 O O . ILE A 1 190 ? -21.642 -2.461 12.734 1.00 81.50 190 ILE A O 1
ATOM 1480 N N . PRO A 1 191 ? -21.060 -2.335 10.563 1.00 87.44 191 PRO A N 1
ATOM 1481 C CA . PRO A 1 191 ? -20.235 -1.150 10.739 1.00 87.44 191 PRO A CA 1
ATOM 1482 C C . PRO A 1 191 ? -21.115 0.094 10.922 1.00 87.44 191 PRO A C 1
ATOM 1484 O O . PRO A 1 191 ? -21.933 0.438 10.063 1.00 87.44 191 PRO A O 1
ATOM 1487 N N . GLU A 1 192 ? -20.905 0.813 12.013 1.00 87.81 192 GLU A N 1
ATOM 1488 C CA . GLU A 1 192 ? -21.693 1.974 12.419 1.00 87.81 192 GLU A CA 1
ATOM 1489 C C . GLU A 1 192 ? -21.085 3.281 11.900 1.00 87.81 192 GLU A C 1
ATOM 1491 O O . GLU A 1 192 ? -21.802 4.201 11.499 1.00 87.81 192 GLU A O 1
ATOM 1496 N N . ASN A 1 193 ? -19.753 3.365 11.843 1.00 90.12 193 ASN A N 1
ATOM 1497 C CA . ASN A 1 193 ? -19.035 4.592 11.490 1.00 90.12 193 ASN A CA 1
ATOM 1498 C C . ASN A 1 193 ? -18.180 4.465 10.213 1.00 90.12 193 ASN A C 1
ATOM 1500 O O . ASN A 1 193 ? -18.025 3.403 9.607 1.00 90.12 193 ASN A O 1
ATOM 1504 N N . ALA A 1 194 ? -17.627 5.597 9.768 1.00 90.62 194 ALA A N 1
ATOM 1505 C CA . ALA A 1 194 ? -16.879 5.676 8.515 1.00 90.62 194 ALA A CA 1
ATOM 1506 C C . ALA A 1 194 ? -15.610 4.806 8.502 1.00 90.62 194 ALA A C 1
ATOM 1508 O O . ALA A 1 194 ? -15.278 4.244 7.456 1.00 90.62 194 ALA A O 1
ATOM 1509 N N . ILE A 1 195 ? -14.903 4.676 9.633 1.00 91.12 195 ILE A N 1
ATOM 1510 C CA . ILE A 1 195 ? -13.667 3.885 9.676 1.00 91.12 195 ILE A CA 1
ATOM 1511 C C . ILE A 1 195 ? -13.958 2.384 9.654 1.00 91.12 195 ILE A C 1
ATOM 1513 O O . ILE A 1 195 ? -13.276 1.636 8.958 1.00 91.12 195 ILE A O 1
ATOM 1517 N N . GLU A 1 196 ? -15.017 1.948 10.325 1.00 93.69 196 GLU A N 1
ATOM 1518 C CA . GLU A 1 196 ? -15.485 0.563 10.291 1.00 93.69 196 GLU A CA 1
ATOM 1519 C C . GLU A 1 196 ? -15.924 0.152 8.885 1.00 93.69 196 GLU A C 1
ATOM 1521 O O . GLU A 1 196 ? -15.471 -0.872 8.367 1.00 93.69 196 GLU A O 1
ATOM 1526 N N . LYS A 1 197 ? -16.714 1.000 8.210 1.00 93.81 197 LYS A N 1
ATOM 1527 C CA . LYS A 1 197 ? -17.073 0.796 6.798 1.00 93.81 197 LYS A CA 1
ATOM 1528 C C . LYS A 1 197 ? -15.817 0.709 5.936 1.00 93.81 197 LYS A C 1
ATOM 1530 O O . LYS A 1 197 ? -15.674 -0.223 5.148 1.00 93.81 197 LYS A O 1
ATOM 1535 N N . ALA A 1 198 ? -14.864 1.627 6.112 1.00 93.38 198 ALA A N 1
ATOM 1536 C CA . ALA A 1 198 ? -13.606 1.611 5.368 1.00 93.38 198 ALA A CA 1
ATOM 1537 C C . ALA A 1 198 ? -12.774 0.337 5.619 1.00 93.38 198 ALA A C 1
ATOM 1539 O O . ALA A 1 198 ? -12.144 -0.170 4.685 1.00 93.38 198 ALA A O 1
ATOM 1540 N N . ALA A 1 199 ? -12.785 -0.207 6.840 1.00 95.31 199 ALA A N 1
ATOM 1541 C CA . ALA A 1 199 ? -12.129 -1.469 7.172 1.00 95.31 199 ALA A CA 1
ATOM 1542 C C . ALA A 1 199 ? -12.774 -2.656 6.439 1.00 95.31 199 ALA A C 1
ATOM 1544 O O . ALA A 1 199 ? -12.062 -3.437 5.800 1.00 95.31 199 ALA A O 1
ATOM 1545 N N . VAL A 1 200 ? -14.107 -2.744 6.437 1.00 95.25 200 VAL A N 1
ATOM 1546 C CA . VAL A 1 200 ? -14.856 -3.774 5.694 1.00 95.25 200 VAL A CA 1
ATOM 1547 C C . VAL A 1 200 ? -14.616 -3.656 4.183 1.00 95.25 200 VAL A C 1
ATOM 1549 O O . VAL A 1 200 ? -14.253 -4.641 3.535 1.00 95.25 200 VAL A O 1
ATOM 1552 N N . TYR A 1 201 ? -14.700 -2.447 3.621 1.00 95.12 201 TYR A N 1
ATOM 1553 C CA . TYR A 1 201 ? -14.395 -2.194 2.208 1.00 95.12 201 TYR A CA 1
ATOM 1554 C C . TYR A 1 201 ? -12.972 -2.615 1.832 1.00 95.12 201 TYR A C 1
ATOM 1556 O O . TYR A 1 201 ? -12.752 -3.266 0.805 1.00 95.12 201 TYR A O 1
ATOM 1564 N N . ARG A 1 202 ? -11.982 -2.292 2.672 1.00 95.56 202 ARG A N 1
ATOM 1565 C CA . ARG A 1 202 ? -10.594 -2.713 2.452 1.00 95.56 202 ARG A CA 1
ATOM 1566 C C . ARG A 1 202 ? -10.441 -4.229 2.547 1.00 95.56 202 ARG A C 1
ATOM 1568 O O . ARG A 1 202 ? -9.695 -4.788 1.746 1.00 95.56 202 ARG A O 1
ATOM 1575 N N . TYR A 1 203 ? -11.139 -4.886 3.471 1.00 96.56 203 TYR A N 1
ATOM 1576 C CA . TYR A 1 203 ? -11.129 -6.343 3.596 1.00 96.56 203 TYR A CA 1
ATOM 1577 C C . TYR A 1 203 ? -11.617 -7.016 2.316 1.00 96.56 203 TYR A C 1
ATOM 1579 O O . TYR A 1 203 ? -10.914 -7.866 1.765 1.00 96.56 203 TYR A O 1
ATOM 1587 N N . GLY A 1 204 ? -12.763 -6.579 1.788 1.00 95.50 204 GLY A N 1
ATOM 1588 C CA . GLY A 1 204 ? -13.294 -7.096 0.529 1.00 95.50 204 GLY A CA 1
ATOM 1589 C C . GLY A 1 204 ? -12.374 -6.834 -0.655 1.00 95.50 204 GLY A C 1
ATOM 1590 O O . GLY A 1 204 ? -12.051 -7.760 -1.403 1.00 95.50 204 GLY A O 1
ATOM 1591 N N . ARG A 1 205 ? -11.849 -5.609 -0.776 1.00 94.75 205 ARG A N 1
ATOM 1592 C CA . ARG A 1 205 ? -10.883 -5.268 -1.828 1.00 94.75 205 ARG A CA 1
ATOM 1593 C C . ARG A 1 205 ? -9.632 -6.144 -1.761 1.00 94.75 205 ARG A C 1
ATOM 1595 O O . ARG A 1 205 ? -9.185 -6.622 -2.799 1.00 94.75 205 ARG A O 1
ATOM 1602 N N . LEU A 1 206 ? -9.076 -6.382 -0.573 1.00 96.06 206 LEU A N 1
ATOM 1603 C CA . LEU A 1 206 ? -7.909 -7.254 -0.408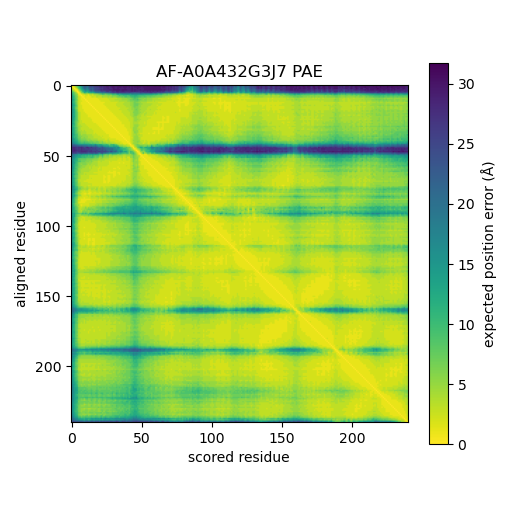 1.00 96.06 206 LEU A CA 1
ATOM 1604 C C . LEU A 1 206 ? -8.226 -8.709 -0.747 1.00 96.06 206 LEU A C 1
ATOM 1606 O O . LEU A 1 206 ? -7.445 -9.343 -1.455 1.00 96.06 206 LEU A O 1
ATOM 1610 N N . CYS A 1 207 ? -9.378 -9.228 -0.317 1.00 95.81 207 CYS A N 1
ATOM 1611 C CA . CYS A 1 207 ? -9.809 -10.579 -0.674 1.00 95.81 207 CYS A CA 1
ATOM 1612 C C . CYS A 1 207 ? -9.900 -10.754 -2.197 1.00 95.81 207 CYS A C 1
ATOM 1614 O O . CYS A 1 207 ? -9.380 -11.736 -2.738 1.00 95.81 207 CYS A O 1
ATOM 1616 N N . TYR A 1 208 ? -10.488 -9.773 -2.886 1.00 94.06 208 TYR A N 1
ATOM 1617 C CA . TYR A 1 208 ? -10.580 -9.747 -4.342 1.00 94.06 208 TYR A CA 1
ATOM 1618 C C . TYR A 1 208 ? -9.204 -9.653 -5.015 1.00 94.06 208 TYR A C 1
ATOM 1620 O O . TYR A 1 208 ? -8.891 -10.473 -5.881 1.00 94.06 208 TYR A O 1
ATOM 1628 N N . THR A 1 209 ? -8.354 -8.710 -4.595 1.00 91.62 209 THR A N 1
ATOM 1629 C CA . THR A 1 209 ? -6.998 -8.542 -5.141 1.00 91.62 209 THR A CA 1
ATOM 1630 C C . THR A 1 209 ? -6.195 -9.831 -5.010 1.00 91.62 209 THR A C 1
ATOM 1632 O O . THR A 1 209 ? -5.649 -10.309 -5.998 1.00 91.62 209 THR A O 1
ATOM 1635 N N . ILE A 1 210 ? -6.175 -10.446 -3.825 1.00 92.50 210 ILE A N 1
ATOM 1636 C CA . ILE A 1 210 ? -5.444 -11.696 -3.577 1.00 92.50 210 ILE A CA 1
ATOM 1637 C C . ILE A 1 210 ? -5.993 -12.831 -4.449 1.00 92.50 210 ILE A C 1
ATOM 1639 O O . ILE A 1 210 ? -5.218 -13.575 -5.050 1.00 92.50 210 ILE A O 1
ATOM 1643 N N . HIS A 1 211 ? -7.319 -12.940 -4.579 1.00 93.38 211 HIS A N 1
ATOM 1644 C CA . HIS A 1 211 ? -7.945 -13.942 -5.443 1.00 93.38 211 HIS A CA 1
ATOM 1645 C C . HIS A 1 211 ? -7.514 -13.770 -6.909 1.00 93.38 211 HIS A C 1
ATOM 1647 O O . HIS A 1 211 ? -7.140 -14.743 -7.569 1.00 93.38 211 HIS A O 1
ATOM 1653 N N . ARG A 1 212 ? -7.519 -12.530 -7.415 1.00 91.94 212 ARG A N 1
ATOM 1654 C CA . ARG A 1 212 ? -7.055 -12.211 -8.771 1.00 91.94 212 ARG A CA 1
ATOM 1655 C C . ARG A 1 212 ? -5.570 -12.524 -8.943 1.00 91.94 212 ARG A C 1
ATOM 1657 O O . ARG A 1 212 ? -5.204 -13.076 -9.975 1.00 91.94 212 ARG A O 1
ATOM 1664 N N . THR A 1 213 ? -4.740 -12.221 -7.946 1.00 88.31 213 THR A N 1
ATOM 1665 C CA . THR A 1 213 ? -3.296 -12.491 -7.974 1.00 88.31 213 THR A CA 1
ATOM 1666 C C . THR A 1 213 ? -2.989 -13.986 -8.034 1.00 88.31 213 THR A C 1
ATOM 1668 O O . THR A 1 213 ? -2.103 -14.385 -8.785 1.00 88.31 213 THR A O 1
ATOM 1671 N N . TYR A 1 214 ? -3.726 -14.835 -7.308 1.00 88.81 214 TYR A N 1
ATOM 1672 C CA . TYR A 1 214 ? -3.596 -16.291 -7.448 1.00 88.81 214 TYR A CA 1
ATOM 1673 C C . TYR A 1 214 ? -3.899 -16.744 -8.882 1.00 88.81 214 TYR A C 1
ATOM 1675 O O . TYR A 1 214 ? -3.070 -17.414 -9.502 1.00 88.81 214 TYR A O 1
ATOM 1683 N N . LYS A 1 215 ? -5.037 -16.303 -9.438 1.00 89.81 215 LYS A N 1
ATOM 1684 C CA . LYS A 1 215 ? -5.448 -16.638 -10.810 1.00 89.81 215 LYS A CA 1
ATOM 1685 C C . LYS A 1 215 ? -4.442 -16.170 -11.860 1.00 89.81 215 LYS A C 1
ATOM 1687 O O . LYS A 1 215 ? -4.062 -16.958 -12.715 1.00 89.81 215 LYS A O 1
ATOM 1692 N N . SER A 1 216 ? -3.972 -14.924 -11.783 1.00 86.31 216 SER A N 1
ATOM 1693 C CA . SER A 1 216 ? -3.019 -14.376 -12.760 1.00 86.31 216 SER A CA 1
ATOM 1694 C C . SER A 1 216 ? -1.649 -15.053 -12.722 1.00 86.31 216 SER A C 1
ATOM 1696 O O . SER A 1 216 ? -0.892 -14.957 -13.682 1.00 86.31 216 SER A O 1
ATOM 1698 N N . ASN A 1 217 ? -1.328 -15.740 -11.625 1.00 82.38 217 ASN A N 1
ATOM 1699 C CA . ASN A 1 217 ? -0.083 -16.478 -11.456 1.00 82.38 217 ASN A CA 1
ATOM 1700 C C . ASN A 1 217 ? -0.228 -17.985 -11.708 1.00 82.38 217 ASN A C 1
ATOM 1702 O O . ASN A 1 217 ? 0.729 -18.711 -11.440 1.00 82.38 217 ASN A O 1
ATOM 1706 N N . ASN A 1 218 ? -1.386 -18.453 -12.195 1.00 86.88 218 ASN A N 1
ATOM 1707 C CA . ASN A 1 218 ? -1.710 -19.875 -12.372 1.00 86.88 218 ASN A CA 1
ATOM 1708 C C . ASN A 1 218 ? -1.519 -20.705 -11.090 1.00 86.88 218 ASN A C 1
ATOM 1710 O O . ASN A 1 218 ? -1.122 -21.867 -11.135 1.00 86.88 218 ASN A O 1
ATOM 1714 N N . ILE A 1 219 ? -1.790 -20.101 -9.931 1.00 87.06 219 ILE A N 1
ATOM 1715 C CA . ILE A 1 219 ? -1.714 -20.771 -8.633 1.00 87.06 219 ILE A CA 1
ATOM 1716 C C . ILE A 1 219 ? -3.141 -21.130 -8.195 1.00 87.06 219 ILE A C 1
ATOM 1718 O O . ILE A 1 219 ? -4.014 -20.254 -8.205 1.00 87.06 219 ILE A O 1
ATOM 1722 N N . PRO A 1 220 ? -3.403 -22.383 -7.773 1.00 90.44 220 PRO A N 1
ATOM 1723 C CA . PRO A 1 220 ? -4.692 -22.761 -7.207 1.00 90.44 220 PRO A CA 1
ATOM 1724 C C . PRO A 1 220 ? -5.056 -21.884 -6.006 1.00 90.44 220 PRO A C 1
ATOM 1726 O O . PRO A 1 220 ? -4.254 -21.694 -5.091 1.00 90.44 220 PRO A O 1
ATOM 1729 N N . VAL A 1 221 ? -6.284 -21.362 -5.990 1.00 90.56 221 VAL A N 1
ATOM 1730 C CA . VAL A 1 221 ? -6.765 -20.537 -4.877 1.00 90.56 221 VAL A CA 1
ATOM 1731 C C . VAL A 1 221 ? -6.969 -21.427 -3.641 1.00 90.56 221 VAL A C 1
ATOM 1733 O O . VAL A 1 221 ? -7.733 -22.392 -3.718 1.00 90.56 221 VAL A O 1
ATOM 1736 N N . PRO A 1 222 ? -6.348 -21.118 -2.487 1.00 91.12 222 PRO A N 1
ATOM 1737 C CA . PRO A 1 222 ? -6.543 -21.903 -1.271 1.00 91.12 222 PRO A CA 1
ATOM 1738 C C . PRO A 1 222 ? -8.007 -21.895 -0.810 1.00 91.12 222 PRO A C 1
ATOM 1740 O O . PRO A 1 222 ? -8.648 -20.843 -0.788 1.00 91.12 222 PRO A O 1
ATOM 1743 N N . LYS A 1 223 ? -8.527 -23.043 -0.349 1.00 91.81 223 LYS A N 1
ATOM 1744 C CA . LYS A 1 223 ? -9.907 -23.153 0.176 1.00 91.81 223 LYS A CA 1
ATOM 1745 C C . LYS A 1 223 ? -10.181 -22.177 1.324 1.00 91.81 223 LYS A C 1
ATOM 1747 O O . LYS A 1 223 ? -11.264 -21.612 1.415 1.00 91.81 223 LYS A O 1
ATOM 1752 N N . GLU A 1 224 ? -9.190 -21.937 2.180 1.00 91.12 224 GLU A N 1
ATOM 1753 C CA . GLU A 1 224 ? -9.299 -20.947 3.256 1.00 91.12 224 GLU A CA 1
ATOM 1754 C C . GLU A 1 224 ? -9.494 -19.520 2.737 1.00 91.12 224 GLU A C 1
ATOM 1756 O O . GLU A 1 224 ? -10.156 -18.716 3.389 1.00 91.12 224 GLU A O 1
ATOM 1761 N N . HIS A 1 225 ? -8.931 -19.191 1.570 1.00 92.56 225 HIS A N 1
ATOM 1762 C CA . HIS A 1 225 ? -9.127 -17.884 0.949 1.00 92.56 225 HIS A CA 1
ATOM 1763 C C . HIS A 1 225 ? -10.550 -17.728 0.414 1.00 92.56 225 HIS A C 1
ATOM 1765 O O . HIS A 1 225 ? -11.128 -16.656 0.552 1.00 92.56 225 HIS A O 1
ATOM 1771 N N . LEU A 1 226 ? -11.147 -18.796 -0.124 1.00 92.62 226 LEU A N 1
ATOM 1772 C CA . LEU A 1 226 ? -12.545 -18.777 -0.573 1.00 92.62 226 LEU A CA 1
ATOM 1773 C C . LEU A 1 226 ? -13.500 -18.430 0.577 1.00 92.62 226 LEU A C 1
ATOM 1775 O O . LEU A 1 226 ? -14.312 -17.524 0.427 1.00 92.62 226 LEU A O 1
ATOM 1779 N N . LYS A 1 227 ? -13.298 -19.014 1.766 1.00 93.56 227 LYS A N 1
ATOM 1780 C CA . LYS A 1 227 ? -14.069 -18.659 2.974 1.00 93.56 227 LYS A CA 1
ATOM 1781 C C . LYS A 1 227 ? -13.935 -17.182 3.364 1.00 93.56 227 LYS A C 1
ATOM 1783 O O . LYS A 1 227 ? -14.878 -16.574 3.861 1.00 93.56 227 LYS A O 1
ATOM 1788 N N . LYS A 1 228 ? -12.754 -16.586 3.162 1.00 93.25 228 LYS A N 1
ATOM 1789 C CA . LYS A 1 228 ? -12.524 -15.152 3.421 1.00 93.25 228 LYS A CA 1
ATOM 1790 C C . LYS A 1 228 ? -13.251 -14.277 2.400 1.00 93.25 228 LYS A C 1
ATOM 1792 O O . LYS A 1 228 ? -13.791 -13.245 2.780 1.00 93.25 228 LYS A O 1
ATOM 1797 N N . VAL A 1 229 ? -13.300 -14.699 1.134 1.00 93.88 229 VAL A N 1
ATOM 1798 C CA . VAL A 1 229 ? -14.080 -14.027 0.083 1.00 93.88 229 VAL A CA 1
ATOM 1799 C C . VAL A 1 229 ? -15.576 -14.091 0.395 1.00 93.88 229 VAL A C 1
ATOM 1801 O O . VAL A 1 229 ? -16.227 -13.056 0.363 1.00 93.88 229 VAL A O 1
ATOM 1804 N N . GLU A 1 230 ? -16.106 -15.257 0.769 1.00 93.00 230 GLU A N 1
ATOM 1805 C CA . GLU A 1 230 ? -17.509 -15.420 1.190 1.00 93.00 230 GLU A CA 1
ATOM 1806 C C . GLU A 1 230 ? -17.847 -14.503 2.371 1.00 93.00 230 GLU A C 1
ATOM 1808 O O . GLU A 1 230 ? -18.810 -13.741 2.314 1.00 93.00 230 GLU A O 1
ATOM 1813 N N . LYS A 1 231 ? -16.991 -14.490 3.403 1.00 92.25 231 LYS A N 1
ATOM 1814 C CA . LYS A 1 231 ? -17.128 -13.566 4.536 1.00 92.25 231 LYS A CA 1
ATOM 1815 C C . LYS A 1 231 ? -17.092 -12.099 4.098 1.00 92.25 231 LYS A C 1
ATOM 1817 O O . LYS A 1 231 ? -17.800 -11.270 4.659 1.00 92.25 231 LYS A O 1
ATOM 1822 N N . ALA A 1 232 ? -16.237 -11.744 3.144 1.00 93.12 232 ALA A N 1
ATOM 1823 C CA . ALA A 1 232 ? -16.177 -10.377 2.649 1.00 93.12 232 ALA A CA 1
ATOM 1824 C C . ALA A 1 232 ? -17.478 -9.971 1.949 1.00 93.12 232 ALA A C 1
ATOM 1826 O O . ALA A 1 232 ? -17.952 -8.866 2.185 1.00 93.12 232 ALA A O 1
ATOM 1827 N N . VAL A 1 233 ? -18.062 -10.858 1.136 1.00 92.12 233 VAL A N 1
ATOM 1828 C CA . VAL A 1 233 ? -19.356 -10.625 0.478 1.00 92.12 233 VAL A CA 1
ATOM 1829 C C . VAL A 1 233 ? -20.446 -10.394 1.523 1.00 92.12 233 VAL A C 1
ATOM 1831 O O . VAL A 1 233 ? -21.081 -9.346 1.493 1.00 92.12 233 VAL A O 1
ATOM 1834 N N . SER A 1 234 ? -20.571 -11.279 2.519 1.00 91.44 234 SER A N 1
ATOM 1835 C CA . SER A 1 234 ? -21.603 -11.143 3.558 1.00 91.44 234 SER A CA 1
ATOM 1836 C C . SER A 1 234 ? -21.482 -9.856 4.382 1.00 91.44 234 SER A C 1
ATOM 1838 O O . SER A 1 234 ? -22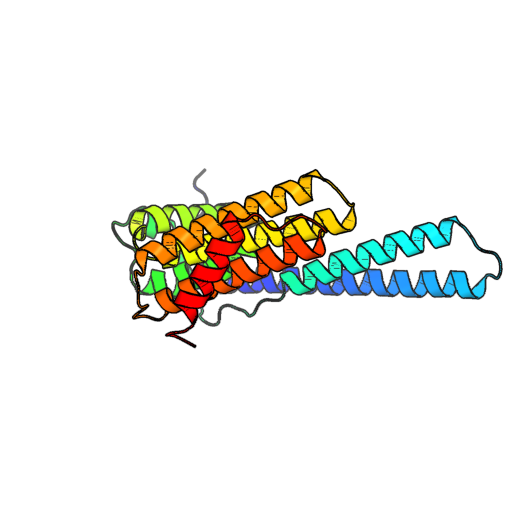.474 -9.348 4.886 1.00 91.44 234 SER A O 1
ATOM 1840 N N . LEU A 1 235 ? -20.261 -9.338 4.564 1.00 90.69 235 LEU A N 1
ATOM 1841 C CA . LEU A 1 235 ? -20.029 -8.078 5.278 1.00 90.69 235 LEU A CA 1
ATOM 1842 C C . LEU A 1 235 ? -20.284 -6.840 4.406 1.00 90.69 235 LEU A C 1
ATOM 1844 O O . LEU A 1 235 ? -20.559 -5.770 4.942 1.00 90.69 235 LEU A O 1
ATOM 1848 N N . LEU A 1 236 ? -20.143 -6.966 3.085 1.00 90.62 236 LEU A N 1
ATOM 1849 C CA . LEU A 1 236 ? -20.329 -5.870 2.134 1.00 90.62 236 LEU A CA 1
ATOM 1850 C C . LEU A 1 236 ? -21.790 -5.705 1.707 1.00 90.62 236 LEU A C 1
ATOM 1852 O O . LEU A 1 236 ? -22.214 -4.575 1.498 1.00 90.62 236 LEU A O 1
ATOM 1856 N N . GLU A 1 237 ? -22.556 -6.794 1.607 1.00 88.06 237 GLU A N 1
ATOM 1857 C CA . GLU A 1 237 ? -23.974 -6.773 1.211 1.00 88.06 237 GLU A CA 1
ATOM 1858 C C . GLU A 1 237 ? -24.833 -5.754 1.986 1.00 88.06 237 GLU A C 1
ATOM 1860 O O . GLU A 1 237 ? -25.585 -5.027 1.342 1.00 88.06 237 GLU A O 1
ATOM 1865 N N . PRO A 1 238 ? -24.720 -5.610 3.323 1.00 83.56 238 PRO A N 1
ATOM 1866 C CA . PRO A 1 238 ? -25.554 -4.671 4.079 1.00 83.56 238 PRO A CA 1
ATOM 1867 C C . PRO A 1 238 ? -25.150 -3.195 3.941 1.00 83.56 238 PRO A C 1
ATOM 1869 O O . PRO A 1 238 ? -25.844 -2.328 4.469 1.00 83.56 238 PRO A O 1
ATOM 1872 N N . ILE A 1 239 ? -23.999 -2.900 3.326 1.00 82.81 239 ILE A N 1
ATOM 1873 C CA . ILE A 1 239 ? -23.419 -1.546 3.260 1.00 82.81 239 ILE A CA 1
ATOM 1874 C C . ILE A 1 239 ? -23.168 -1.045 1.834 1.00 82.81 239 ILE A C 1
ATOM 1876 O O . ILE A 1 239 ? -22.558 0.022 1.683 1.00 82.81 239 ILE A O 1
ATOM 1880 N N . ALA A 1 240 ? -23.577 -1.833 0.838 1.00 66.25 240 ALA A N 1
ATOM 1881 C CA . ALA A 1 240 ? -23.499 -1.537 -0.590 1.00 66.25 240 ALA A CA 1
ATOM 1882 C C . ALA A 1 240 ? -24.660 -0.653 -1.068 1.00 66.25 240 ALA A C 1
ATOM 1884 O O . ALA A 1 240 ? -25.753 -0.714 -0.461 1.00 66.25 240 ALA A O 1
#

Foldseek 3Di:
DPDDFLKDKLVVLQVLLVVVLVVLVVVLVVLVVVLVVLVVVCVPPPDHDPVSVVVNVLSVLVNQLSVLLNVLSDDDGLPDTDIAGLVVLVVDLADPPCCVVRPLQPPLLRCLSVPVCVVVNVSSLVSCCRHVVLALSSLLSLLSSLQSQLSNLVSVCSSVVDPVSPVSSVVSLVRSLVSLVVSQVSCPQARDDDSNLSSLVSQLVSLVVVVVVCVVVVHDDDPVSVVSNVVSCNSCVVVD

pLDDT: mean 90.24, std 9.18, range [36.19, 97.69]

Organism: NCBI:txid2024889

Mean predicted aligned error: 5.71 Å

Secondary structure (DSSP, 8-state):
---S--EEEHHHHHHHHHHHHHHHHHHHHHHHHHHHHHHHHHHHSSS--HHHHHHHHHHHHHHHHHHHHHHHH--PPP-S--EEEHHHHHH-SS--HHHIIIIITTTHHHHTT-GGGHHHHHHHHHHHHHHHTTSHHHHHHHHHHHHHHHHHHHHHHHHHT-HHHHHHHHHHHHHHHHHHHHHHHHH-SS--SHHHHHHHHHHHHHHHHHHHHHHHTTPPPPHHHHHHHHHHHHHHGGG-

Radius of gyration: 21.39 Å; Cα contacts (8 Å, |Δi|>4): 252; chains: 1; bounding box: 48×44×71 Å

Sequence (240 aa):
QEVASPMISTQKINMALAAQTIYLEKLQKVLKDDLTETESKIKGDGNVDTILEKQLKRLQGEVNFISKCVDLHKTEPIPTDYELNLNKSKAGKSIPFGDLKNGFDPMPRRLVFLPLAGDNLKLIFDILHRLEGKNPLVGYHEAKMFDVLAQIQLIIASAGNEPEPKKNGFEQLSKALKAIGDAVKLVGNIPENAIEKAAVYRYGRLCYTIHRTYKSNNIPVPKEHLKKVEKAVSLLEPIA